Protein AF-A0AA88YJK2-F1 (afdb_monomer)

Foldseek 3Di:
DDDDDDPPPPPDPPPPPPQDAQAADQLPDQVVVSVVSRVVSCVVNVHDQQRSLVRVLVRYDHPRVVVVVVDDPVQSRGNVSVSVVCCCVNQNLVCLVVLVVCLQPDAQDQPHQLVNSLVSNLVSLCSNCVPDPSQVSQVSSLVSSLVRYPDPVLSVQLVVVPDSGSVSSSVSSVVVCVVPPDPNDPDDPDPDDDDDDDDDDDPDDDDDDPQDPVNVVVVVVVVVVVVVVVDPPVDDDDPPDPDPPDDPPDDPDDFDAEPPPRDTDDYVVPDPVNVVVVVVVVVVVVPPD

Structure (mmCIF, N/CA/C/O backbone):
data_AF-A0AA88YJK2-F1
#
_entry.id   AF-A0AA88YJK2-F1
#
loop_
_atom_site.group_PDB
_atom_site.id
_atom_site.type_symbol
_atom_site.label_atom_id
_atom_site.label_alt_id
_atom_site.label_comp_id
_atom_site.label_asym_id
_atom_site.label_entity_id
_atom_site.label_seq_id
_atom_site.pdbx_PDB_ins_code
_atom_site.Cartn_x
_atom_site.Cartn_y
_atom_site.Cartn_z
_atom_site.occupancy
_atom_site.B_iso_or_equiv
_atom_site.auth_seq_id
_atom_site.auth_comp_id
_atom_site.auth_asym_id
_atom_site.auth_atom_id
_atom_site.pdbx_PDB_model_num
ATOM 1 N N . MET A 1 1 ? -61.057 39.910 7.345 1.00 38.72 1 MET A N 1
ATOM 2 C CA . MET A 1 1 ? -60.641 39.421 6.015 1.00 38.72 1 MET A CA 1
ATOM 3 C C . MET A 1 1 ? -59.469 38.471 6.212 1.00 38.72 1 MET A C 1
ATOM 5 O O . MET A 1 1 ? -58.498 38.894 6.816 1.00 38.72 1 MET A O 1
ATOM 9 N N . TYR A 1 2 ? -59.670 37.215 5.796 1.00 29.25 2 TYR A N 1
ATOM 10 C CA . TYR A 1 2 ? -58.740 36.172 5.310 1.00 29.25 2 TYR A CA 1
ATOM 11 C C . TYR A 1 2 ? -57.287 36.123 5.850 1.00 29.25 2 TYR A C 1
ATOM 13 O O . TYR A 1 2 ? -56.556 37.087 5.685 1.00 29.25 2 TYR A O 1
ATOM 21 N N . PHE A 1 3 ? -56.842 35.101 6.602 1.00 37.81 3 PHE A N 1
ATOM 22 C CA . PHE A 1 3 ? -56.629 33.655 6.316 1.00 37.81 3 PHE A CA 1
ATOM 23 C C . PHE A 1 3 ? -55.243 33.304 5.703 1.00 37.81 3 PHE A C 1
ATOM 25 O O . PHE A 1 3 ? -54.886 33.830 4.657 1.00 37.81 3 PHE A O 1
ATOM 32 N N . TYR A 1 4 ? -54.581 32.309 6.330 1.00 32.72 4 TYR A N 1
ATOM 33 C CA . TYR A 1 4 ? -53.433 31.467 5.908 1.00 32.72 4 TYR A CA 1
ATOM 34 C C . TYR A 1 4 ? -52.030 32.115 5.845 1.00 32.72 4 TYR A C 1
ATOM 36 O O . TYR A 1 4 ? -51.841 33.176 5.276 1.00 32.72 4 TYR A O 1
ATOM 44 N N . GLY A 1 5 ? -50.962 31.508 6.365 1.00 36.50 5 GLY A N 1
ATOM 45 C CA . GLY A 1 5 ? -50.823 30.172 6.927 1.00 36.50 5 GLY A CA 1
ATOM 46 C C . GLY A 1 5 ? -49.396 29.925 7.417 1.00 36.50 5 GLY A C 1
ATOM 47 O O . GLY A 1 5 ? -48.440 30.571 6.975 1.00 36.50 5 GLY A O 1
ATOM 48 N N . ASP A 1 6 ? -49.304 28.980 8.348 1.00 41.94 6 ASP A N 1
ATOM 49 C CA . ASP A 1 6 ? -48.088 28.328 8.809 1.00 41.94 6 ASP A CA 1
ATOM 50 C C . ASP A 1 6 ? -47.157 27.992 7.644 1.00 41.94 6 ASP A C 1
ATOM 52 O O . ASP A 1 6 ? -47.451 27.141 6.801 1.00 41.94 6 ASP A O 1
ATOM 56 N N . ARG A 1 7 ? -45.978 28.616 7.629 1.00 43.53 7 ARG A N 1
ATOM 57 C CA . ARG A 1 7 ? -44.836 28.067 6.900 1.00 43.53 7 ARG A CA 1
ATOM 58 C C . ARG A 1 7 ? -44.226 26.968 7.758 1.00 43.53 7 ARG A C 1
ATOM 60 O O . ARG A 1 7 ? -43.186 27.150 8.382 1.00 43.53 7 ARG A O 1
ATOM 67 N N . TYR A 1 8 ? -44.896 25.818 7.747 1.00 38.88 8 TYR A N 1
ATOM 68 C CA . TYR A 1 8 ? -44.231 24.536 7.906 1.00 38.88 8 TYR A CA 1
ATOM 69 C C . TYR A 1 8 ? -43.085 24.504 6.892 1.00 38.88 8 TYR A C 1
ATOM 71 O O . TYR A 1 8 ? -43.304 24.406 5.682 1.00 38.88 8 TYR A O 1
ATOM 79 N N . LEU A 1 9 ? -41.851 24.648 7.377 1.00 46.97 9 LEU A N 1
ATOM 80 C CA . LEU A 1 9 ? -40.694 24.173 6.639 1.00 46.97 9 LEU A CA 1
ATOM 81 C C . LEU A 1 9 ? -40.905 22.670 6.498 1.00 46.97 9 LEU A C 1
ATOM 83 O O . LEU A 1 9 ? -40.761 21.919 7.457 1.00 46.97 9 LEU A O 1
ATOM 87 N N . ASN A 1 10 ? -41.353 22.271 5.310 1.00 42.59 10 ASN A N 1
ATOM 88 C CA . ASN A 1 10 ? -41.404 20.888 4.882 1.00 42.59 10 ASN A CA 1
ATOM 89 C C . ASN A 1 10 ? -39.989 20.312 5.005 1.00 42.59 10 ASN A C 1
ATOM 91 O O . ASN A 1 10 ? -39.180 20.434 4.084 1.00 42.59 10 ASN A O 1
ATOM 95 N N . GLU A 1 11 ? -39.690 19.676 6.136 1.00 45.66 11 GLU A N 1
ATOM 96 C CA . GLU A 1 11 ? -38.715 18.600 6.170 1.00 45.66 11 GLU A CA 1
ATOM 97 C C . GLU A 1 11 ? -39.255 17.531 5.225 1.00 45.66 11 GLU A C 1
ATOM 99 O O . GLU A 1 11 ? -40.170 16.772 5.548 1.00 45.66 11 GLU A O 1
ATOM 104 N N . ALA A 1 12 ? -38.749 17.555 3.991 1.00 48.75 12 ALA A N 1
ATOM 105 C CA . ALA A 1 12 ? -39.024 16.523 3.014 1.00 48.75 12 ALA A CA 1
ATOM 106 C C . ALA A 1 12 ? -38.788 15.164 3.691 1.00 48.75 12 ALA A C 1
ATOM 108 O O . ALA A 1 12 ? -37.750 14.996 4.342 1.00 48.75 12 ALA A O 1
ATOM 109 N N . PRO A 1 13 ? -39.715 14.197 3.568 1.00 47.53 13 PRO A N 1
ATOM 110 C CA . PRO A 1 13 ? -39.536 12.897 4.185 1.00 47.53 13 PRO A CA 1
ATOM 111 C C . PRO A 1 13 ? -38.241 12.314 3.632 1.00 47.53 13 PRO A C 1
ATOM 113 O O . PRO A 1 13 ? -38.133 12.049 2.432 1.00 47.53 13 PRO A O 1
ATOM 116 N N . GLN A 1 14 ? -37.235 12.166 4.498 1.00 54.97 14 GLN A N 1
ATOM 117 C CA . GLN A 1 14 ? -36.014 11.459 4.156 1.00 54.97 14 GLN A CA 1
ATOM 118 C C . GLN A 1 14 ? -36.444 10.057 3.727 1.00 54.97 14 GLN A C 1
ATOM 120 O O . GLN A 1 14 ? -36.795 9.218 4.558 1.00 54.97 14 GLN A O 1
ATOM 125 N N . SER A 1 15 ? -36.472 9.818 2.412 1.00 56.44 15 SER A N 1
ATOM 126 C CA . SER A 1 15 ? -36.503 8.473 1.850 1.00 56.44 15 SER A CA 1
ATOM 127 C C . SER A 1 15 ? -35.471 7.677 2.634 1.00 56.44 15 SER A C 1
ATOM 129 O O . SER A 1 15 ? -34.305 8.078 2.647 1.00 56.44 15 SER A O 1
ATOM 131 N N . LYS A 1 16 ? -35.912 6.650 3.378 1.00 63.22 16 LYS A N 1
ATOM 132 C CA . LYS A 1 16 ? -35.045 5.833 4.236 1.00 63.22 16 LYS A CA 1
ATOM 133 C C . LYS A 1 16 ? -33.947 5.255 3.350 1.00 63.22 16 LYS A C 1
ATOM 135 O O . LYS A 1 16 ? -34.149 4.223 2.709 1.00 63.22 16 LYS A O 1
ATOM 140 N N . ARG A 1 17 ? -32.811 5.953 3.261 1.00 69.31 17 ARG A N 1
ATOM 141 C CA . ARG A 1 17 ? -31.665 5.518 2.468 1.00 69.31 17 ARG A CA 1
ATOM 142 C C . ARG A 1 17 ? -31.278 4.151 3.005 1.00 69.31 17 ARG A C 1
ATOM 144 O O . ARG A 1 17 ? -31.137 3.968 4.214 1.00 69.31 17 ARG A O 1
ATOM 151 N N . ARG A 1 18 ? -31.193 3.167 2.112 1.00 82.19 18 ARG A N 1
ATOM 152 C CA . ARG A 1 18 ? -30.784 1.816 2.483 1.00 82.19 18 ARG A CA 1
ATOM 153 C C . ARG A 1 18 ? -29.361 1.909 3.028 1.00 82.19 18 ARG A C 1
ATOM 155 O O . ARG A 1 18 ? -28.468 2.322 2.295 1.00 82.19 18 ARG A O 1
ATOM 162 N N . MET A 1 19 ? -29.183 1.562 4.300 1.00 87.00 19 MET A N 1
ATOM 163 C CA . MET A 1 19 ? -27.859 1.544 4.913 1.00 87.00 19 MET A CA 1
ATOM 164 C C . MET A 1 19 ? -27.013 0.457 4.257 1.00 87.00 19 MET A C 1
ATOM 166 O O . MET A 1 19 ? -27.473 -0.678 4.089 1.00 87.00 19 MET A O 1
ATOM 170 N N . GLU A 1 20 ? -25.785 0.812 3.906 1.00 92.31 20 GLU A N 1
ATOM 171 C CA . GLU A 1 20 ? -24.797 -0.124 3.393 1.00 92.31 20 GLU A CA 1
ATOM 172 C C . GLU A 1 20 ? -24.129 -0.871 4.552 1.00 92.31 20 GLU A C 1
ATOM 174 O O . GLU A 1 20 ? -24.004 -0.345 5.662 1.00 92.31 20 GLU A O 1
ATOM 179 N N . LYS A 1 21 ? -23.724 -2.122 4.336 1.00 92.38 21 LYS A N 1
ATOM 180 C CA . LYS A 1 21 ? -23.086 -2.901 5.403 1.00 92.38 21 LYS A CA 1
ATOM 181 C C . LYS A 1 21 ? -21.612 -2.533 5.513 1.00 92.38 21 LYS A C 1
ATOM 183 O O . LYS A 1 21 ? -20.937 -2.347 4.506 1.00 92.38 21 LYS A O 1
ATOM 188 N N . ALA A 1 22 ? -21.096 -2.501 6.742 1.00 92.50 22 ALA A N 1
ATOM 189 C CA . ALA A 1 22 ? -19.662 -2.360 6.950 1.00 92.50 22 ALA A CA 1
ATOM 190 C C . ALA A 1 22 ? -18.896 -3.528 6.291 1.00 92.50 22 ALA A C 1
ATOM 192 O O . ALA A 1 22 ? -19.353 -4.679 6.382 1.00 92.50 22 ALA A O 1
ATOM 193 N N . PRO A 1 23 ? -17.732 -3.265 5.665 1.00 93.94 23 PRO A N 1
ATOM 194 C CA . PRO A 1 23 ? -16.859 -4.322 5.167 1.00 93.94 23 PRO A CA 1
ATOM 195 C C . PRO A 1 23 ? -16.373 -5.212 6.319 1.00 93.94 23 PRO A C 1
ATOM 197 O O . PRO A 1 23 ? -16.330 -4.786 7.469 1.00 93.94 23 PRO A O 1
ATOM 200 N N . LYS A 1 24 ? -15.994 -6.459 6.026 1.00 95.38 24 LYS A N 1
ATOM 201 C CA . LYS A 1 24 ? -15.382 -7.356 7.018 1.00 95.38 24 LYS A CA 1
ATOM 202 C C . LYS A 1 24 ? -13.862 -7.265 6.966 1.00 95.38 24 LYS A C 1
ATOM 204 O O . LYS A 1 24 ? -13.293 -7.141 5.885 1.00 95.38 24 LYS A O 1
ATOM 209 N N . PHE A 1 25 ? -13.220 -7.374 8.125 1.00 95.00 25 PHE A N 1
ATOM 210 C CA . PHE A 1 25 ? -11.766 -7.360 8.247 1.00 95.00 25 PHE A CA 1
ATOM 211 C C . PHE A 1 25 ? -11.271 -8.586 9.000 1.00 95.00 25 PHE A C 1
ATOM 213 O O . PHE A 1 25 ? -11.490 -8.700 10.202 1.00 95.00 25 PHE A O 1
ATOM 220 N N . ASP A 1 26 ? -10.583 -9.490 8.302 1.00 91.88 26 ASP A N 1
ATOM 221 C CA . ASP A 1 26 ? -10.016 -10.709 8.891 1.00 91.88 26 ASP A CA 1
ATOM 222 C C . ASP A 1 26 ? -8.527 -10.582 9.264 1.00 91.88 26 ASP A C 1
ATOM 224 O O . ASP A 1 26 ? -7.943 -11.516 9.815 1.00 91.88 26 ASP A O 1
ATOM 228 N N . GLY A 1 27 ? -7.906 -9.431 8.984 1.00 86.94 27 GLY A N 1
ATOM 229 C CA . GLY A 1 27 ? -6.484 -9.188 9.224 1.00 86.94 27 GLY A CA 1
ATOM 230 C C . GLY A 1 27 ? -5.546 -9.616 8.091 1.00 86.94 27 GLY A C 1
ATOM 231 O O . GLY A 1 27 ? -4.335 -9.471 8.250 1.00 86.94 27 GLY A O 1
ATOM 232 N N . LYS A 1 28 ? -6.056 -10.149 6.970 1.00 86.06 28 LYS A N 1
ATOM 233 C CA . LYS A 1 28 ? -5.222 -10.541 5.816 1.00 86.06 28 LYS A CA 1
ATOM 234 C C . LYS A 1 28 ? -5.084 -9.440 4.773 1.00 86.06 28 LYS A C 1
ATOM 236 O O . LYS A 1 28 ? -4.043 -9.334 4.129 1.00 86.06 28 LYS A O 1
ATOM 241 N N . CYS A 1 29 ? -6.142 -8.661 4.569 1.00 84.56 29 CYS A N 1
ATOM 242 C CA . CYS A 1 29 ? -6.101 -7.467 3.734 1.00 84.56 29 CYS A CA 1
ATOM 243 C C . CYS A 1 29 ? -5.360 -6.328 4.445 1.00 84.56 29 CYS A C 1
ATOM 245 O O . CYS A 1 29 ? -5.173 -6.346 5.663 1.00 84.56 29 CYS A O 1
ATOM 247 N N . ASP A 1 30 ? -4.911 -5.338 3.673 1.00 86.38 30 ASP A N 1
ATOM 248 C CA . ASP A 1 30 ? -4.259 -4.169 4.251 1.00 86.38 30 ASP A CA 1
ATOM 249 C C . ASP A 1 30 ? -5.240 -3.397 5.140 1.00 86.38 30 ASP A C 1
ATOM 251 O O . ASP A 1 30 ? -6.359 -3.090 4.723 1.00 86.38 30 ASP A O 1
ATOM 255 N N . LEU A 1 31 ? -4.822 -3.076 6.366 1.00 90.19 31 LEU A N 1
ATOM 256 C CA . LEU A 1 31 ? -5.671 -2.337 7.297 1.00 90.19 31 LEU A CA 1
ATOM 257 C C . LEU A 1 31 ? -6.039 -0.949 6.748 1.00 90.19 31 LEU A C 1
ATOM 259 O O . LEU A 1 31 ? -7.158 -0.494 6.965 1.00 90.19 31 LEU A O 1
ATOM 263 N N . SER A 1 32 ? -5.124 -0.281 6.042 1.00 88.69 32 SER A N 1
ATOM 264 C CA . SER A 1 32 ? -5.362 1.060 5.496 1.00 88.69 32 SER A CA 1
ATOM 265 C C . SER A 1 32 ? -6.463 1.016 4.438 1.00 88.69 32 SER A C 1
ATOM 267 O O . SER A 1 32 ? -7.386 1.826 4.487 1.00 88.69 32 SER A O 1
ATOM 269 N N . ASP A 1 33 ? -6.414 0.015 3.550 1.00 89.38 33 ASP A N 1
ATOM 270 C CA . ASP A 1 33 ? -7.446 -0.224 2.532 1.00 89.38 33 ASP A CA 1
ATOM 271 C C . ASP A 1 33 ? -8.818 -0.476 3.197 1.00 89.38 33 ASP A C 1
ATOM 273 O O . ASP A 1 33 ? -9.830 0.092 2.782 1.00 89.38 33 ASP A O 1
ATOM 277 N N . PHE A 1 34 ? -8.857 -1.275 4.272 1.00 94.50 34 PHE A N 1
ATOM 278 C CA . PHE A 1 34 ? -10.081 -1.519 5.044 1.00 94.50 34 PHE A CA 1
ATOM 279 C C . PHE A 1 34 ? -10.629 -0.250 5.714 1.00 94.50 34 PHE A C 1
ATOM 281 O O . PHE A 1 34 ? -11.827 0.010 5.621 1.00 94.50 34 PHE A O 1
ATOM 288 N N . ILE A 1 35 ? -9.777 0.541 6.376 1.00 94.19 35 ILE A N 1
ATOM 289 C CA . ILE A 1 35 ? -10.190 1.771 7.068 1.00 94.19 35 ILE A CA 1
ATOM 290 C C . ILE A 1 35 ? -10.813 2.757 6.081 1.00 94.19 35 ILE A C 1
ATOM 292 O O . ILE A 1 35 ? -11.875 3.295 6.375 1.00 94.19 35 ILE A O 1
ATOM 296 N N . VAL A 1 36 ? -10.201 2.953 4.909 1.00 93.25 36 VAL A N 1
ATOM 297 C CA . VAL A 1 36 ? -10.735 3.853 3.874 1.00 93.25 36 VAL A CA 1
ATOM 298 C C . VAL A 1 36 ? -12.130 3.406 3.431 1.00 93.25 36 VAL A C 1
ATOM 300 O O . VAL A 1 36 ? -13.058 4.211 3.394 1.00 93.25 36 VAL A O 1
ATOM 303 N N . GLN A 1 37 ? -12.316 2.113 3.151 1.00 94.19 37 GLN A N 1
ATOM 304 C CA . GLN A 1 37 ? -13.630 1.583 2.768 1.00 94.19 37 GLN A CA 1
ATOM 305 C C . GLN A 1 37 ? -14.658 1.710 3.897 1.00 94.19 37 GLN A C 1
ATOM 307 O O . GLN A 1 37 ? -15.809 2.073 3.657 1.00 94.19 37 GLN A O 1
ATOM 312 N N . PHE A 1 38 ? -14.249 1.424 5.133 1.00 96.31 38 PHE A N 1
ATOM 313 C CA . PHE A 1 38 ? -15.103 1.545 6.306 1.00 96.31 38 PHE A CA 1
ATOM 314 C C . PHE A 1 38 ? -15.558 2.992 6.528 1.00 96.31 38 PHE A C 1
ATOM 316 O O . PHE A 1 38 ? -16.743 3.229 6.755 1.00 96.31 38 PHE A O 1
ATOM 323 N N . GLU A 1 39 ? -14.643 3.960 6.434 1.00 96.00 39 GLU A N 1
ATOM 324 C CA . GLU A 1 39 ? -14.948 5.386 6.583 1.00 96.00 39 GLU A CA 1
ATOM 325 C C . GLU A 1 39 ? -15.877 5.879 5.469 1.00 96.00 39 GLU A C 1
ATOM 327 O O . GLU A 1 39 ? -16.815 6.620 5.757 1.00 96.00 39 GLU A O 1
ATOM 332 N N . GLN A 1 40 ? -15.710 5.391 4.236 1.00 95.62 40 GLN A N 1
ATOM 333 C CA . GLN A 1 40 ? -16.612 5.723 3.132 1.00 95.62 40 GLN A CA 1
ATOM 334 C C . GLN A 1 40 ? -18.042 5.210 3.366 1.00 95.62 40 GLN A C 1
ATOM 336 O O . GLN A 1 40 ? -19.012 5.922 3.094 1.00 95.62 40 GLN A O 1
ATOM 341 N N . VAL A 1 41 ? -18.189 3.986 3.886 1.00 96.19 41 VAL A N 1
ATOM 342 C CA . VAL A 1 41 ? -19.497 3.419 4.260 1.00 96.19 41 VAL A CA 1
ATOM 343 C C . VAL A 1 41 ? -20.096 4.169 5.449 1.00 96.19 41 VAL A C 1
ATOM 345 O O . VAL A 1 41 ? -21.296 4.442 5.463 1.00 96.19 41 VAL A O 1
ATOM 348 N N . ALA A 1 42 ? -19.273 4.534 6.433 1.00 95.75 42 ALA A N 1
ATOM 349 C CA . ALA A 1 42 ? -19.702 5.316 7.585 1.00 95.75 42 ALA A CA 1
ATOM 350 C C . ALA A 1 42 ? -20.230 6.694 7.170 1.00 95.75 42 ALA A C 1
ATOM 352 O O . ALA A 1 42 ? -21.274 7.117 7.660 1.00 95.75 42 ALA A O 1
ATOM 353 N N . GLU A 1 43 ? -19.543 7.365 6.245 1.00 95.62 43 GLU A N 1
ATOM 354 C CA . GLU A 1 43 ? -19.980 8.633 5.662 1.00 95.62 43 GLU A CA 1
ATOM 355 C C . GLU A 1 43 ? -21.299 8.468 4.901 1.00 95.62 43 GLU A C 1
ATOM 357 O O . GLU A 1 43 ? -22.250 9.210 5.147 1.00 95.62 43 GLU A O 1
ATOM 362 N N . TRP A 1 44 ? -21.398 7.451 4.038 1.00 93.69 44 TRP A N 1
ATOM 363 C CA . TRP A 1 44 ? -22.617 7.163 3.278 1.00 93.69 44 TRP A CA 1
ATOM 364 C C . TRP A 1 44 ? -23.833 6.915 4.182 1.00 93.69 44 TRP A C 1
ATOM 366 O O . TRP A 1 44 ? -24.937 7.389 3.902 1.00 93.69 44 TRP A O 1
ATOM 376 N N . ASN A 1 45 ? -23.624 6.189 5.280 1.00 94.94 45 ASN A N 1
ATOM 377 C CA . ASN A 1 45 ? -24.660 5.870 6.256 1.00 94.94 45 ASN A CA 1
ATOM 378 C C . ASN A 1 45 ? -24.909 6.983 7.283 1.00 94.94 45 ASN A C 1
ATOM 380 O O . ASN A 1 45 ? -25.862 6.876 8.053 1.00 94.94 45 ASN A O 1
ATOM 384 N N . GLY A 1 46 ? -24.072 8.023 7.317 1.00 94.00 46 GLY A N 1
ATOM 385 C CA . GLY A 1 46 ? -24.160 9.100 8.300 1.00 94.00 46 GLY A CA 1
ATOM 386 C C . GLY A 1 46 ? -23.865 8.656 9.736 1.00 94.00 46 GLY A C 1
ATOM 387 O O . GLY A 1 46 ? -24.483 9.172 10.663 1.00 94.00 46 GLY A O 1
ATOM 388 N N . TRP A 1 47 ? -22.960 7.692 9.935 1.00 95.31 47 TRP A N 1
ATOM 389 C CA . TRP A 1 47 ? -22.638 7.179 11.269 1.00 95.31 47 TRP A CA 1
ATOM 390 C C . TRP A 1 47 ? -21.934 8.215 12.143 1.00 95.31 47 TRP A C 1
ATOM 392 O O . TRP A 1 47 ? -20.919 8.808 11.765 1.00 95.31 47 TRP A O 1
ATOM 402 N N . THR A 1 48 ? -22.425 8.338 13.371 1.00 94.19 48 THR A N 1
ATOM 403 C CA . THR A 1 48 ? -21.739 9.010 14.476 1.00 94.19 48 THR A CA 1
ATOM 404 C C . THR A 1 48 ? -20.479 8.245 14.885 1.00 94.19 48 THR A C 1
ATOM 406 O O . THR A 1 48 ? -20.328 7.059 14.597 1.00 94.19 48 THR A O 1
ATOM 409 N N . ASP A 1 49 ? -19.563 8.883 15.614 1.00 92.06 49 ASP A N 1
ATOM 410 C CA . ASP A 1 49 ? -18.333 8.212 16.062 1.00 92.06 49 ASP A CA 1
ATOM 411 C C . ASP A 1 49 ? -18.594 7.027 17.010 1.00 92.06 49 ASP A C 1
ATOM 413 O O . ASP A 1 49 ? -17.845 6.049 16.990 1.00 92.06 49 ASP A O 1
ATOM 417 N N . SER A 1 50 ? -19.685 7.059 17.782 1.00 91.75 50 SER A N 1
ATOM 418 C CA . SER A 1 50 ? -20.116 5.923 18.612 1.00 91.75 50 SER A CA 1
ATOM 419 C C . SER A 1 50 ? -20.627 4.754 17.760 1.00 91.75 50 SER A C 1
ATOM 421 O O . SER A 1 50 ? -20.290 3.590 18.011 1.00 91.75 50 SER A O 1
ATOM 423 N N . GLU A 1 51 ? -21.382 5.050 16.700 1.00 93.81 51 GLU A N 1
ATOM 424 C CA . GLU A 1 51 ? -21.812 4.037 15.737 1.00 93.81 51 GLU A CA 1
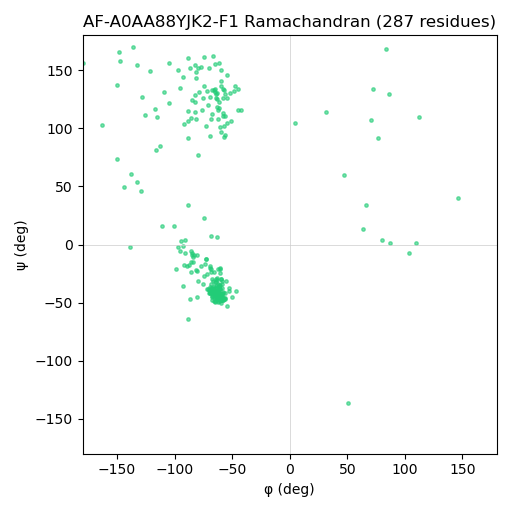ATOM 425 C C . GLU A 1 51 ? -20.619 3.478 14.969 1.00 93.81 51 GLU A C 1
ATOM 427 O O . G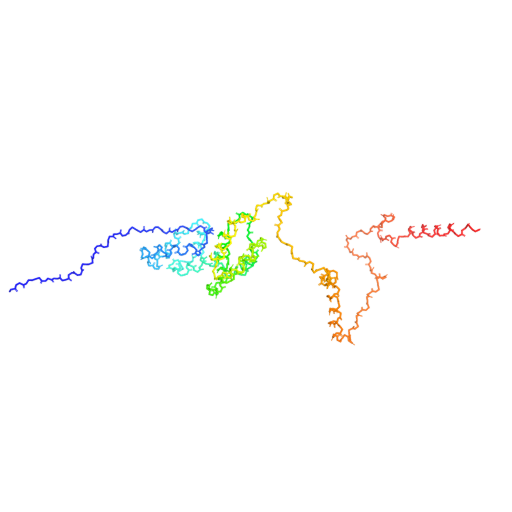LU A 1 51 ? -20.505 2.262 14.861 1.00 93.81 51 GLU A O 1
ATOM 432 N N . LYS A 1 52 ? -19.671 4.314 14.524 1.00 95.38 52 LYS A N 1
ATOM 433 C CA . LYS A 1 52 ? -18.417 3.850 13.912 1.00 95.38 52 LYS A CA 1
ATOM 434 C C . LYS A 1 52 ? -17.656 2.913 14.843 1.00 95.38 52 LYS A C 1
ATOM 436 O O . LYS A 1 52 ? -17.217 1.862 14.389 1.00 95.38 52 LYS A O 1
ATOM 441 N N . ALA A 1 53 ? -17.523 3.258 16.126 1.00 93.88 53 ALA A N 1
ATOM 442 C CA . ALA A 1 53 ? -16.864 2.414 17.123 1.00 93.88 53 ALA A CA 1
ATOM 443 C C . ALA A 1 53 ? -17.550 1.042 17.248 1.00 93.88 53 ALA A C 1
ATOM 445 O O . ALA A 1 53 ? -16.898 0.003 17.196 1.00 93.88 53 ALA A O 1
ATOM 446 N N . THR A 1 54 ? -18.879 1.020 17.309 1.00 93.19 54 THR A N 1
ATOM 447 C CA . THR A 1 54 ? -19.640 -0.235 17.363 1.00 93.19 54 THR A CA 1
ATOM 448 C C . THR A 1 54 ? -19.489 -1.036 16.067 1.00 93.19 54 THR A C 1
ATOM 450 O O . THR A 1 54 ? -19.180 -2.228 16.086 1.00 93.19 54 THR A O 1
ATOM 453 N N . GLN A 1 55 ? -19.667 -0.382 14.920 1.00 95.25 55 GLN A N 1
ATOM 454 C CA . GLN A 1 55 ? -19.647 -1.023 13.610 1.00 95.25 55 GLN A CA 1
ATOM 455 C C . GLN A 1 55 ? -18.261 -1.562 13.259 1.00 95.25 55 GLN A C 1
ATOM 457 O O . GLN A 1 55 ? -18.176 -2.661 12.712 1.00 95.25 55 GLN A O 1
ATOM 462 N N . ILE A 1 56 ? -17.170 -0.867 13.603 1.00 94.25 56 ILE A N 1
ATOM 463 C CA . ILE A 1 56 ? -15.817 -1.367 13.321 1.00 94.25 56 ILE A CA 1
ATOM 464 C C . ILE A 1 56 ? -15.516 -2.628 14.136 1.00 94.25 56 ILE A C 1
ATOM 466 O O . ILE A 1 56 ? -14.956 -3.573 13.589 1.00 94.25 56 ILE A O 1
ATOM 470 N N . LEU A 1 57 ? -15.965 -2.708 15.394 1.00 92.75 57 LEU A N 1
ATOM 471 C CA . LEU A 1 57 ? -15.806 -3.909 16.222 1.00 92.75 57 LEU A CA 1
ATOM 472 C C . LEU A 1 57 ? -16.612 -5.090 15.663 1.00 92.75 57 LEU A C 1
ATOM 474 O O . LEU A 1 57 ? -16.102 -6.206 15.591 1.00 92.75 57 LEU A O 1
ATOM 478 N N . LEU A 1 58 ? -17.839 -4.840 15.189 1.00 93.44 58 LEU A N 1
ATOM 479 C CA . LEU A 1 58 ? -18.674 -5.843 14.511 1.00 93.44 58 LEU A CA 1
ATOM 480 C C . LEU A 1 58 ? -18.124 -6.262 13.137 1.00 93.44 58 LEU A C 1
ATOM 482 O O . LEU A 1 58 ? -18.493 -7.314 12.602 1.00 93.44 58 LEU A O 1
ATOM 486 N N . SER A 1 59 ? -17.274 -5.427 12.545 1.00 94.62 59 SER A N 1
ATOM 487 C CA . SER A 1 59 ? -16.628 -5.665 11.254 1.00 94.62 59 SER A CA 1
ATOM 488 C C . SER A 1 59 ? -15.410 -6.574 11.362 1.00 94.62 59 SER A C 1
ATOM 490 O O . SER A 1 59 ? -15.048 -7.209 10.371 1.00 94.62 59 SER A O 1
ATOM 492 N N . LEU A 1 60 ? -14.808 -6.687 12.550 1.00 92.81 60 LEU A N 1
ATOM 493 C CA . LEU A 1 60 ? -13.696 -7.601 12.784 1.00 92.81 60 LEU A CA 1
ATOM 494 C C . LEU A 1 60 ? -14.159 -9.051 12.620 1.00 92.81 60 LEU A C 1
ATOM 496 O O . LEU A 1 60 ? -15.195 -9.464 13.145 1.00 92.81 60 LEU A O 1
ATOM 500 N N . ASP A 1 61 ? -13.367 -9.835 11.899 1.00 92.50 61 ASP A N 1
ATOM 501 C CA . ASP A 1 61 ? -13.579 -11.255 11.664 1.00 92.50 61 ASP A CA 1
ATOM 502 C C . ASP A 1 61 ? -12.280 -12.057 11.818 1.00 92.50 61 ASP A C 1
ATOM 504 O O . ASP A 1 61 ? -11.196 -11.494 11.974 1.00 92.50 61 ASP A O 1
ATOM 508 N N . GLY A 1 62 ? -12.383 -13.386 11.828 1.00 89.19 62 GLY A N 1
ATOM 509 C CA . GLY A 1 62 ? -11.228 -14.283 11.854 1.00 89.19 62 GLY A CA 1
ATOM 510 C C . GLY A 1 62 ? -10.206 -13.943 12.958 1.00 89.19 62 GLY A C 1
ATOM 511 O O . GLY A 1 62 ? -10.602 -13.662 14.092 1.00 89.19 62 GLY A O 1
ATOM 512 N N . PRO A 1 63 ? -8.894 -13.954 12.651 1.00 86.25 63 PRO A N 1
ATOM 513 C CA . PRO A 1 63 ? -7.838 -13.563 13.589 1.00 86.25 63 PRO A CA 1
ATOM 514 C C . PRO A 1 63 ? -7.997 -12.155 14.177 1.00 86.25 63 PRO A C 1
ATOM 516 O O . PRO A 1 63 ? -7.621 -11.932 15.327 1.00 86.25 63 PRO A O 1
ATOM 519 N N . ALA A 1 64 ? -8.584 -11.210 13.434 1.00 88.31 64 ALA A N 1
ATOM 520 C CA . ALA A 1 64 ? -8.762 -9.842 13.910 1.00 88.31 64 ALA A CA 1
ATOM 521 C C . ALA A 1 64 ? -9.766 -9.730 15.067 1.00 88.31 64 ALA A C 1
ATOM 523 O O . ALA A 1 64 ? -9.629 -8.830 15.892 1.00 88.31 64 ALA A O 1
ATOM 524 N N . LYS A 1 65 ? -10.707 -10.675 15.215 1.00 88.69 65 LYS A N 1
ATOM 525 C CA . LYS A 1 65 ? -11.622 -10.726 16.374 1.00 88.69 65 LYS A CA 1
ATOM 526 C C . LYS A 1 65 ? -10.909 -10.891 17.713 1.00 88.69 65 LYS A C 1
ATOM 528 O O . LYS A 1 65 ? -11.458 -10.472 18.726 1.00 88.69 65 LYS A O 1
ATOM 533 N N . GLN A 1 66 ? -9.699 -11.456 17.740 1.00 85.44 66 GLN A N 1
ATOM 534 C CA . GLN A 1 66 ? -8.919 -11.587 18.979 1.00 85.44 66 GLN A CA 1
ATOM 535 C C . GLN A 1 66 ? -8.608 -10.223 19.616 1.00 85.44 66 GLN A C 1
ATOM 537 O O . GLN A 1 66 ? -8.410 -10.136 20.823 1.00 85.44 66 GLN A O 1
ATOM 542 N N . MET A 1 67 ? -8.655 -9.137 18.837 1.00 83.50 67 MET A N 1
ATOM 543 C CA . MET A 1 67 ? -8.550 -7.781 19.374 1.00 83.50 67 MET A CA 1
ATOM 544 C C . MET A 1 67 ? -9.651 -7.435 20.376 1.00 83.50 67 MET A C 1
ATOM 546 O O . MET A 1 67 ? -9.426 -6.633 21.279 1.00 83.50 67 MET A O 1
ATOM 550 N N . LEU A 1 68 ? -10.843 -8.020 20.234 1.00 84.19 68 LEU A N 1
ATOM 551 C CA . LEU A 1 68 ? -11.981 -7.691 21.088 1.00 84.19 68 LEU A CA 1
ATOM 552 C C . LEU A 1 68 ? -11.721 -8.055 22.554 1.00 84.19 68 LEU A C 1
ATOM 554 O O . LEU A 1 68 ? -12.211 -7.358 23.433 1.00 84.19 68 LEU A O 1
ATOM 558 N N . SER A 1 69 ? -10.922 -9.094 22.828 1.00 82.75 69 SER A N 1
ATOM 559 C CA . SER A 1 69 ? -10.535 -9.460 24.199 1.00 82.75 69 SER A CA 1
ATOM 560 C C . SER A 1 69 ? -9.447 -8.568 24.802 1.00 82.75 69 SER A C 1
ATOM 562 O O . SER A 1 69 ? -9.276 -8.560 26.016 1.00 82.75 69 SER A O 1
ATOM 564 N N . GLU A 1 70 ? -8.697 -7.837 23.977 1.00 74.88 70 GLU A N 1
ATOM 565 C CA . GLU A 1 70 ? -7.593 -6.972 24.420 1.00 74.88 70 GLU A CA 1
ATOM 566 C C . GLU A 1 70 ? -8.048 -5.529 24.681 1.00 74.88 70 GLU A C 1
ATOM 568 O O . GLU A 1 70 ? -7.353 -4.755 25.343 1.00 74.88 70 GLU A O 1
ATOM 573 N N . LEU A 1 71 ? -9.216 -5.152 24.158 1.00 81.38 71 LEU A N 1
ATOM 574 C CA . LEU A 1 71 ? -9.806 -3.839 24.371 1.00 81.38 71 LEU A CA 1
ATOM 575 C C . LEU A 1 71 ? -10.549 -3.809 25.708 1.00 81.38 71 LEU A C 1
ATOM 577 O O . LEU A 1 71 ? -11.405 -4.639 25.997 1.00 81.38 71 LEU A O 1
ATOM 581 N N . THR A 1 72 ? -10.240 -2.813 26.526 1.00 79.50 72 THR A N 1
ATOM 582 C CA . THR A 1 72 ? -10.991 -2.501 27.740 1.00 79.50 72 THR A CA 1
ATOM 583 C C . THR A 1 72 ? -12.301 -1.778 27.377 1.00 79.50 72 THR A C 1
ATOM 585 O O . THR A 1 72 ? -12.399 -1.139 26.325 1.00 79.50 72 THR A O 1
ATOM 588 N N . ALA A 1 73 ? -13.338 -1.901 28.216 1.00 74.19 73 ALA A N 1
ATOM 589 C CA . ALA A 1 73 ? -14.686 -1.393 27.913 1.00 74.19 73 ALA A CA 1
ATOM 590 C C . ALA A 1 73 ? -14.734 0.132 27.667 1.00 74.19 73 ALA A C 1
ATOM 592 O O . ALA A 1 73 ? -15.537 0.611 26.872 1.00 74.19 73 ALA A O 1
ATOM 593 N N . ASP A 1 74 ? -13.829 0.881 28.295 1.00 74.38 74 ASP A N 1
ATOM 594 C CA . ASP A 1 74 ? -13.600 2.317 28.093 1.00 74.38 74 ASP A CA 1
ATOM 595 C C . ASP A 1 74 ? -13.100 2.657 26.676 1.00 74.38 74 ASP A C 1
ATOM 597 O O . ASP A 1 74 ? -13.454 3.700 26.129 1.00 74.38 74 ASP A O 1
ATOM 601 N N . LYS A 1 75 ? -12.323 1.770 26.041 1.00 75.62 75 LYS A N 1
ATOM 602 C CA . LYS A 1 75 ? -11.766 1.980 24.692 1.00 75.62 75 LYS A CA 1
ATOM 603 C C . LYS A 1 75 ? -12.722 1.572 23.573 1.00 75.62 75 LYS A C 1
ATOM 605 O O . LYS A 1 75 ? -12.604 2.089 22.466 1.00 75.62 75 LYS A O 1
ATOM 610 N N . MET A 1 76 ? -13.679 0.682 23.847 1.00 79.81 76 MET A N 1
ATOM 611 C CA . MET A 1 76 ? -14.644 0.187 22.852 1.00 79.81 76 MET A CA 1
ATOM 612 C C . MET A 1 76 ? -15.656 1.246 22.387 1.00 79.81 76 MET A C 1
ATOM 614 O O . MET A 1 76 ? -16.242 1.100 21.319 1.00 79.81 76 MET A O 1
ATOM 618 N N . GLY A 1 77 ? -15.858 2.318 23.159 1.00 84.12 77 GLY A N 1
ATOM 619 C CA . GLY A 1 77 ? -16.748 3.421 22.781 1.00 84.12 77 GLY A CA 1
ATOM 620 C C . GLY A 1 77 ? -16.097 4.491 21.899 1.00 84.12 77 GLY A C 1
ATOM 621 O O . GLY A 1 77 ? -16.798 5.367 21.398 1.00 84.12 77 GLY A O 1
ATOM 622 N N . ASN A 1 78 ? -14.773 4.448 21.710 1.00 89.31 78 ASN A N 1
ATOM 623 C CA . ASN A 1 78 ? -14.023 5.496 21.024 1.00 89.31 78 ASN A CA 1
ATOM 624 C C . ASN A 1 78 ? -13.395 4.969 19.728 1.00 89.31 78 ASN A C 1
ATOM 626 O O . ASN A 1 78 ? -12.418 4.218 19.746 1.00 89.31 78 ASN A O 1
ATOM 630 N N . TYR A 1 79 ? -13.934 5.421 18.592 1.00 92.81 79 TYR A N 1
ATOM 631 C CA . TYR A 1 79 ? -13.465 5.025 17.265 1.00 92.81 79 TYR A CA 1
ATOM 632 C C . TYR A 1 79 ? -11.972 5.311 17.048 1.00 92.81 79 TYR A C 1
ATOM 634 O O . TYR A 1 79 ? -11.255 4.459 16.525 1.00 92.81 79 TYR A O 1
ATOM 642 N N . SER A 1 80 ? -11.484 6.470 17.499 1.00 91.44 80 SER A N 1
ATOM 643 C CA . SER A 1 80 ? -10.074 6.853 17.364 1.00 91.44 80 SER A CA 1
ATOM 644 C C . SER A 1 80 ? -9.155 5.895 18.129 1.00 91.44 80 SER A C 1
ATOM 646 O O . SER A 1 80 ? -8.160 5.415 17.583 1.00 91.44 80 SER A O 1
ATOM 648 N N . CYS A 1 81 ? -9.534 5.523 19.358 1.00 90.00 81 CYS A N 1
ATOM 649 C CA . CYS A 1 81 ? -8.788 4.540 20.142 1.00 90.00 81 CYS A CA 1
ATOM 650 C C . CYS A 1 81 ? -8.766 3.166 19.459 1.00 90.00 81 CYS A C 1
ATOM 652 O O . CYS A 1 81 ? -7.705 2.553 19.365 1.00 90.00 81 CYS A O 1
ATOM 654 N N . ILE A 1 82 ? -9.904 2.690 18.943 1.00 91.06 82 ILE A N 1
ATOM 655 C CA . ILE A 1 82 ? -9.971 1.398 18.240 1.00 91.06 82 ILE A CA 1
ATOM 656 C C . ILE A 1 82 ? -9.103 1.422 16.979 1.00 91.06 82 ILE A C 1
ATOM 658 O O . ILE A 1 82 ? -8.320 0.499 16.757 1.00 91.06 82 ILE A O 1
ATOM 662 N N . LYS A 1 83 ? -9.196 2.493 16.182 1.00 91.31 83 LYS A N 1
ATOM 663 C CA . LYS A 1 83 ? -8.380 2.697 14.980 1.00 91.31 83 LYS A CA 1
ATOM 664 C C . LYS A 1 83 ? -6.890 2.659 15.317 1.00 91.31 83 LYS A C 1
ATOM 666 O O . LYS A 1 83 ? -6.146 1.945 14.656 1.00 91.31 83 LYS A O 1
ATOM 671 N N . GLN A 1 84 ? -6.461 3.350 16.373 1.00 88.69 84 GLN A N 1
ATOM 672 C CA . GLN A 1 84 ? -5.064 3.345 16.813 1.00 88.69 84 GLN A CA 1
ATOM 673 C C . GLN A 1 84 ? -4.590 1.943 17.215 1.00 88.69 84 GLN A C 1
ATOM 675 O O . GLN A 1 84 ? -3.503 1.521 16.826 1.00 88.69 84 GLN A O 1
ATOM 680 N N . VAL A 1 85 ? -5.403 1.203 17.969 1.00 88.69 85 VAL A N 1
ATOM 681 C CA . VAL A 1 85 ? -5.049 -0.154 18.395 1.00 88.69 85 VAL A CA 1
ATOM 682 C C . VAL A 1 85 ? -4.962 -1.108 17.196 1.00 88.69 85 VAL A C 1
ATOM 684 O O . VAL A 1 85 ? -4.015 -1.891 17.109 1.00 88.69 85 VAL A O 1
ATOM 687 N N . LEU A 1 86 ? -5.893 -1.010 16.240 1.00 89.38 86 LEU A N 1
ATOM 688 C CA . LEU A 1 86 ? -5.826 -1.768 14.988 1.00 89.38 86 LEU A CA 1
ATOM 689 C C . LEU A 1 86 ? -4.550 -1.434 14.210 1.00 89.38 86 LEU A C 1
ATOM 691 O O . LEU A 1 86 ? -3.839 -2.350 13.795 1.00 89.38 86 LEU A O 1
ATOM 695 N N . THR A 1 87 ? -4.226 -0.147 14.067 1.00 88.44 87 THR A N 1
ATOM 696 C CA . THR A 1 87 ? -2.999 0.301 13.398 1.00 88.44 87 THR A CA 1
ATOM 697 C C . THR A 1 87 ? -1.764 -0.282 14.065 1.00 88.44 87 THR A C 1
ATOM 699 O O . THR A 1 87 ? -0.948 -0.885 13.380 1.00 88.44 87 THR A O 1
ATOM 702 N N . ASN A 1 88 ? -1.659 -0.223 15.392 1.00 85.75 88 ASN A N 1
ATOM 703 C CA . ASN A 1 88 ? -0.504 -0.766 16.107 1.00 85.75 88 ASN A CA 1
ATOM 704 C C . ASN A 1 88 ? -0.341 -2.282 15.914 1.00 85.75 88 ASN A C 1
ATOM 706 O O . ASN A 1 88 ? 0.783 -2.772 15.855 1.00 85.75 88 ASN A O 1
ATOM 710 N N . ARG A 1 89 ? -1.438 -3.042 15.798 1.00 86.44 89 ARG A N 1
ATOM 711 C CA . ARG A 1 89 ? -1.356 -4.499 15.620 1.00 86.44 89 ARG A CA 1
ATOM 712 C C . ARG A 1 89 ? -1.061 -4.917 14.184 1.00 86.44 89 ARG A C 1
ATOM 714 O O . ARG A 1 89 ? -0.250 -5.817 13.970 1.00 86.44 89 ARG A O 1
ATOM 721 N N . PHE A 1 90 ? -1.740 -4.316 13.208 1.00 84.88 90 PHE A N 1
ATOM 722 C CA . PHE A 1 90 ? -1.679 -4.758 11.809 1.00 84.88 90 PHE A CA 1
ATOM 723 C C . PHE A 1 90 ? -0.717 -3.938 10.949 1.00 84.88 90 PHE A C 1
ATOM 725 O O . PHE A 1 90 ? -0.251 -4.429 9.922 1.00 84.88 90 PHE A O 1
ATOM 732 N N . ASN A 1 91 ? -0.376 -2.721 11.369 1.00 82.88 91 ASN A N 1
ATOM 733 C CA . ASN A 1 91 ? 0.608 -1.874 10.705 1.00 82.88 91 ASN A CA 1
ATOM 734 C C . ASN A 1 91 ? 1.536 -1.169 11.724 1.00 82.88 91 ASN A C 1
ATOM 736 O O . ASN A 1 91 ? 1.551 0.061 11.795 1.00 82.88 91 ASN A O 1
ATOM 740 N N . PRO A 1 92 ? 2.285 -1.939 12.539 1.00 82.69 92 PRO A N 1
ATOM 741 C CA . PRO A 1 92 ? 3.168 -1.387 13.564 1.00 82.69 92 PRO A CA 1
ATOM 742 C C . PRO A 1 92 ? 4.241 -0.478 12.959 1.00 82.69 92 PRO A C 1
ATOM 744 O O . PRO A 1 92 ? 4.887 -0.835 11.969 1.00 82.69 92 PRO A O 1
ATOM 747 N N . VAL A 1 93 ? 4.475 0.665 13.604 1.00 75.38 93 VAL A N 1
ATOM 748 C CA . VAL A 1 93 ? 5.503 1.656 13.233 1.00 75.38 93 VAL A CA 1
ATOM 749 C C . VAL A 1 93 ? 6.901 1.029 13.239 1.00 75.38 93 VAL A C 1
ATOM 751 O O . VAL A 1 93 ? 7.752 1.340 12.411 1.00 75.38 93 VAL A O 1
ATOM 754 N N . GLU A 1 94 ? 7.134 0.047 14.106 1.00 81.56 94 GLU A N 1
ATOM 755 C CA . GLU A 1 94 ? 8.388 -0.699 14.204 1.00 81.56 94 GLU A CA 1
ATOM 756 C C . GLU A 1 94 ? 8.736 -1.441 12.900 1.00 81.56 94 GLU A C 1
ATOM 758 O O . GLU A 1 94 ? 9.903 -1.762 12.655 1.00 81.56 94 GLU A O 1
ATOM 763 N N . ARG A 1 95 ? 7.746 -1.689 12.027 1.00 85.25 95 ARG A N 1
ATOM 764 C CA . ARG A 1 95 ? 7.958 -2.290 10.704 1.00 85.25 95 ARG A CA 1
ATOM 765 C C . ARG A 1 95 ? 8.338 -1.295 9.613 1.00 85.25 95 ARG A C 1
ATOM 767 O O . ARG A 1 95 ? 8.737 -1.754 8.547 1.00 85.25 95 ARG A O 1
ATOM 774 N N . GLU A 1 96 ? 8.321 0.018 9.845 1.00 89.38 96 GLU A N 1
ATOM 775 C CA . GLU A 1 96 ? 8.741 1.018 8.844 1.00 89.38 96 GLU A CA 1
ATOM 776 C C . GLU A 1 96 ? 10.116 0.693 8.243 1.00 89.38 96 GLU A C 1
ATOM 778 O O . GLU A 1 96 ? 10.324 0.735 7.030 1.00 89.38 96 GLU A O 1
ATOM 783 N N . THR A 1 97 ? 11.081 0.326 9.089 1.00 91.56 97 THR A N 1
ATOM 784 C CA . THR A 1 97 ? 12.430 -0.046 8.641 1.00 91.56 97 THR A CA 1
ATOM 785 C C . THR A 1 97 ? 12.423 -1.320 7.801 1.00 91.56 97 THR A C 1
ATOM 787 O O . THR A 1 97 ? 13.112 -1.371 6.783 1.00 91.56 97 THR A O 1
ATOM 790 N N . ALA A 1 98 ? 11.616 -2.317 8.169 1.00 93.06 98 ALA A N 1
ATOM 791 C CA . ALA A 1 98 ? 11.456 -3.532 7.375 1.00 93.06 98 ALA A CA 1
ATOM 792 C C . ALA A 1 98 ? 10.845 -3.216 6.001 1.00 93.06 98 ALA A C 1
ATOM 794 O O . ALA A 1 98 ? 11.416 -3.606 4.986 1.00 93.06 98 ALA A O 1
ATOM 795 N N . TYR A 1 99 ? 9.782 -2.408 5.950 1.00 94.12 99 TYR A N 1
ATOM 796 C CA . TYR A 1 99 ? 9.162 -1.982 4.694 1.00 94.12 99 TYR A CA 1
ATOM 797 C C . TYR A 1 99 ? 10.121 -1.184 3.806 1.00 94.12 99 TYR A C 1
ATOM 799 O O . TYR A 1 99 ? 10.150 -1.399 2.597 1.00 94.12 99 TYR A O 1
ATOM 807 N N . ARG A 1 100 ? 10.971 -0.319 4.379 1.00 95.44 100 ARG A N 1
ATOM 808 C CA . ARG A 1 100 ? 12.030 0.374 3.619 1.00 95.44 100 ARG A CA 1
ATOM 809 C C . ARG A 1 100 ? 13.048 -0.600 3.025 1.00 95.44 100 ARG A C 1
ATOM 811 O O . ARG A 1 100 ? 13.483 -0.407 1.890 1.00 95.44 100 ARG A O 1
ATOM 818 N N . CYS A 1 101 ? 13.437 -1.635 3.765 1.00 95.88 101 CYS A N 1
ATOM 819 C CA . CYS A 1 101 ? 14.339 -2.675 3.267 1.00 95.88 101 CYS A CA 1
ATOM 820 C C . CYS A 1 101 ? 13.687 -3.519 2.160 1.00 95.88 101 CYS A C 1
ATOM 822 O O . CYS A 1 101 ? 14.304 -3.748 1.116 1.00 95.88 101 CYS A O 1
ATOM 824 N N . GLU A 1 102 ? 12.435 -3.939 2.349 1.00 96.12 102 GLU A N 1
ATOM 825 C CA . GLU A 1 102 ? 11.650 -4.662 1.342 1.00 96.12 102 GLU A CA 1
ATOM 826 C C . GLU A 1 102 ? 11.489 -3.829 0.069 1.00 96.12 102 GLU A C 1
ATOM 828 O O . GLU A 1 102 ? 11.791 -4.307 -1.019 1.00 96.12 102 GLU A O 1
ATOM 833 N N . PHE A 1 103 ? 11.119 -2.555 0.201 1.00 97.94 103 PHE A N 1
ATOM 834 C CA . PHE A 1 103 ? 11.001 -1.615 -0.909 1.00 97.94 103 PHE A CA 1
ATOM 835 C C . PHE A 1 103 ? 12.295 -1.522 -1.734 1.00 97.94 103 PHE A C 1
ATOM 837 O O . PHE A 1 103 ? 12.275 -1.765 -2.939 1.00 97.94 103 PHE A O 1
ATOM 844 N N . LYS A 1 104 ? 13.439 -1.259 -1.086 1.00 97.31 104 LYS A N 1
ATOM 845 C CA . LYS A 1 104 ? 14.745 -1.107 -1.763 1.00 97.31 104 LYS A CA 1
ATOM 846 C C . LYS A 1 104 ? 15.242 -2.395 -2.430 1.00 97.31 104 LYS A C 1
ATOM 848 O O . LYS A 1 104 ? 15.945 -2.375 -3.447 1.00 97.31 104 LYS A O 1
ATOM 853 N N . SER A 1 105 ? 14.911 -3.541 -1.841 1.00 96.75 105 SER A N 1
ATOM 854 C CA . SER A 1 105 ? 15.290 -4.856 -2.369 1.00 96.75 105 SER A CA 1
ATOM 855 C C . SER A 1 105 ? 14.308 -5.384 -3.415 1.00 96.75 105 SER A C 1
ATOM 857 O O . SER A 1 105 ? 14.661 -6.286 -4.176 1.00 96.75 105 SER A O 1
ATOM 859 N N . ARG A 1 106 ? 13.108 -4.800 -3.528 1.00 97.62 106 ARG A N 1
ATOM 860 C CA . ARG A 1 106 ? 12.085 -5.262 -4.462 1.00 97.62 106 ARG A CA 1
ATOM 861 C C . ARG A 1 106 ? 12.556 -5.100 -5.907 1.00 97.62 106 ARG A C 1
ATOM 863 O O . ARG A 1 106 ? 12.962 -4.025 -6.356 1.00 97.62 106 ARG A O 1
ATOM 870 N N . ARG A 1 107 ? 12.501 -6.204 -6.642 1.00 97.38 107 ARG A N 1
ATOM 871 C CA . ARG A 1 107 ? 12.742 -6.307 -8.088 1.00 97.38 107 ARG A CA 1
ATOM 872 C C . ARG A 1 107 ? 11.498 -6.877 -8.739 1.00 97.38 107 ARG A C 1
ATOM 874 O O . ARG A 1 107 ? 10.818 -7.655 -8.068 1.00 97.38 107 ARG A O 1
ATOM 881 N N . ARG A 1 108 ? 11.208 -6.519 -9.991 1.00 96.25 108 ARG A N 1
ATOM 882 C CA . ARG A 1 108 ? 10.107 -7.135 -10.745 1.00 96.25 108 ARG A CA 1
ATOM 883 C C . ARG A 1 108 ? 10.317 -8.649 -10.790 1.00 96.25 108 ARG A C 1
ATOM 885 O O . ARG A 1 108 ? 11.416 -9.113 -11.090 1.00 96.25 108 ARG A O 1
ATOM 892 N N . GLN A 1 109 ? 9.290 -9.409 -10.431 1.00 93.94 109 GLN A N 1
ATOM 893 C CA . GLN A 1 109 ? 9.339 -10.867 -10.471 1.00 93.94 109 GLN A CA 1
ATOM 894 C C . GLN A 1 109 ? 9.064 -11.374 -11.888 1.00 93.94 109 GLN A C 1
ATOM 896 O O . GLN A 1 109 ? 8.390 -10.720 -12.681 1.00 93.94 109 GLN A O 1
ATOM 901 N N . LYS A 1 110 ? 9.569 -12.570 -12.208 1.00 90.69 110 LYS A N 1
ATOM 902 C CA . LYS A 1 110 ? 9.349 -13.183 -13.520 1.00 90.69 110 LYS A CA 1
ATOM 903 C C . LYS A 1 110 ? 7.853 -13.408 -13.753 1.00 90.69 110 LYS A C 1
ATOM 905 O O . LYS A 1 110 ? 7.223 -14.133 -12.987 1.00 90.69 110 LYS A O 1
ATOM 910 N N . GLY A 1 111 ? 7.319 -12.836 -14.831 1.00 90.19 111 GLY A N 1
ATOM 911 C CA . GLY A 1 111 ? 5.895 -12.949 -15.172 1.00 90.19 111 GLY A CA 1
ATOM 912 C C . GLY A 1 111 ? 4.979 -12.004 -14.389 1.00 90.19 111 GLY A C 1
ATOM 913 O O . GLY A 1 111 ? 3.766 -12.053 -14.567 1.00 90.19 111 GLY A O 1
ATOM 914 N N . GLU A 1 112 ? 5.540 -11.131 -13.554 1.00 94.38 112 GLU A N 1
ATOM 915 C CA . GLU A 1 112 ? 4.801 -10.043 -12.923 1.00 94.38 112 GLU A CA 1
ATOM 916 C C . GLU A 1 112 ? 4.512 -8.934 -13.945 1.00 94.38 112 GLU A C 1
ATOM 918 O O . GLU A 1 112 ? 5.393 -8.542 -14.725 1.00 94.38 112 GLU A O 1
ATOM 923 N N . SER A 1 113 ? 3.286 -8.403 -13.940 1.00 95.38 113 SER A N 1
ATOM 924 C CA . SER A 1 113 ? 2.944 -7.254 -14.779 1.00 95.38 113 SER A CA 1
ATOM 925 C C . SER A 1 113 ? 3.643 -5.983 -14.278 1.00 95.38 113 SER A C 1
ATOM 927 O O . SER A 1 113 ? 3.939 -5.830 -13.091 1.00 95.38 113 SER A O 1
ATOM 929 N N . LEU A 1 114 ? 3.913 -5.040 -15.183 1.00 95.69 114 LEU A N 1
ATOM 930 C CA . LEU A 1 114 ? 4.511 -3.753 -14.811 1.00 95.69 114 LEU A CA 1
ATOM 931 C C . LEU A 1 114 ? 3.604 -2.967 -13.850 1.00 95.69 114 LEU A C 1
ATOM 933 O O . LEU A 1 114 ? 4.098 -2.310 -12.934 1.00 95.69 114 LEU A O 1
ATOM 937 N N . GLN A 1 115 ? 2.286 -3.082 -14.026 1.00 96.94 115 GLN A N 1
ATOM 938 C CA . GLN A 1 115 ? 1.280 -2.475 -13.160 1.00 96.94 115 GLN A CA 1
ATOM 939 C C . GLN A 1 115 ? 1.327 -3.060 -11.745 1.00 96.94 115 GLN A C 1
ATOM 941 O O . GLN A 1 115 ? 1.390 -2.305 -10.776 1.00 96.94 115 GLN A O 1
ATOM 946 N N . ASP A 1 116 ? 1.331 -4.390 -11.613 1.00 96.56 116 ASP A N 1
ATOM 947 C CA . ASP A 1 116 ? 1.365 -5.055 -10.304 1.00 96.56 116 ASP A CA 1
ATOM 948 C C . ASP A 1 116 ? 2.660 -4.740 -9.564 1.00 96.56 116 ASP A C 1
ATOM 950 O O . ASP A 1 116 ? 2.634 -4.420 -8.371 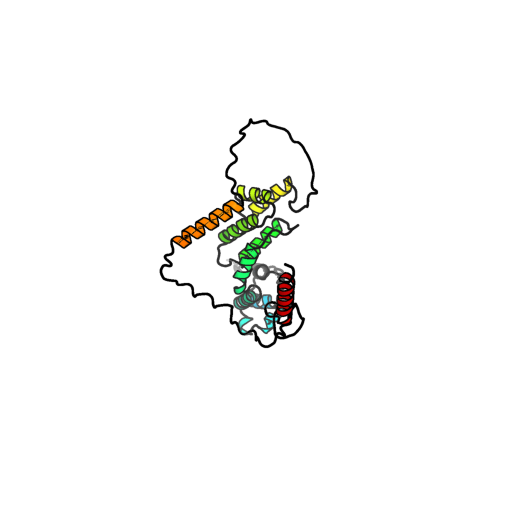1.00 96.56 116 ASP A O 1
ATOM 954 N N . TYR A 1 117 ? 3.779 -4.729 -10.291 1.00 97.81 117 TYR A N 1
ATOM 955 C CA . TYR A 1 117 ? 5.070 -4.349 -9.742 1.00 97.81 117 TYR A CA 1
ATOM 956 C C . TYR A 1 117 ? 5.060 -2.911 -9.203 1.00 97.81 117 TYR A C 1
ATOM 958 O O . TYR A 1 117 ? 5.426 -2.680 -8.046 1.00 97.81 117 TYR A O 1
ATOM 966 N N . GLY A 1 118 ? 4.587 -1.952 -10.005 1.00 97.50 118 GLY A N 1
ATOM 967 C CA . GLY A 1 118 ? 4.450 -0.556 -9.589 1.00 97.50 118 GLY A CA 1
ATOM 968 C C . GLY A 1 118 ? 3.533 -0.396 -8.372 1.00 97.50 118 GLY A C 1
ATOM 969 O O . GLY A 1 118 ? 3.898 0.257 -7.392 1.00 97.50 118 GLY A O 1
ATOM 970 N N . ASN A 1 119 ? 2.377 -1.058 -8.374 1.00 95.94 119 ASN A N 1
ATOM 971 C CA . ASN A 1 119 ? 1.429 -1.023 -7.260 1.00 95.94 119 ASN A CA 1
ATOM 972 C C . ASN A 1 119 ? 2.028 -1.600 -5.970 1.00 95.94 119 ASN A C 1
ATOM 974 O O . ASN A 1 119 ? 1.858 -1.015 -4.897 1.00 95.94 119 ASN A O 1
ATOM 978 N N . CYS A 1 120 ? 2.768 -2.708 -6.062 1.00 96.19 120 CYS A N 1
ATOM 979 C CA . CYS A 1 120 ? 3.482 -3.280 -4.922 1.00 96.19 120 CYS A CA 1
ATOM 980 C C . CYS A 1 120 ? 4.507 -2.295 -4.351 1.00 96.19 120 CYS A C 1
ATOM 982 O O . CYS A 1 120 ? 4.561 -2.106 -3.135 1.00 96.19 120 CYS A O 1
ATOM 984 N N . LEU A 1 121 ? 5.291 -1.636 -5.211 1.00 97.88 121 LEU A N 1
ATOM 985 C CA . LEU A 1 121 ? 6.260 -0.626 -4.782 1.00 97.88 121 LEU A CA 1
ATOM 986 C C . LEU A 1 121 ? 5.591 0.556 -4.085 1.00 97.88 121 LEU A C 1
ATOM 988 O O . LEU A 1 121 ? 6.038 0.946 -3.009 1.00 97.88 121 LEU A O 1
ATOM 992 N N . ARG A 1 122 ? 4.504 1.091 -4.654 1.00 96.38 122 ARG A N 1
ATOM 993 C CA . ARG A 1 122 ? 3.749 2.207 -4.064 1.00 96.38 122 ARG A CA 1
ATOM 994 C C . ARG A 1 122 ? 3.238 1.847 -2.667 1.00 96.38 122 ARG A C 1
ATOM 996 O O . ARG A 1 122 ? 3.430 2.619 -1.730 1.00 96.38 122 ARG A O 1
ATOM 1003 N N . LYS A 1 123 ? 2.672 0.645 -2.496 1.00 93.38 123 LYS A N 1
ATOM 1004 C CA . LYS A 1 123 ? 2.213 0.145 -1.187 1.00 93.38 123 LYS A CA 1
ATOM 1005 C C . LYS A 1 123 ? 3.356 0.014 -0.179 1.00 93.38 123 LYS A C 1
ATOM 1007 O O . LYS A 1 123 ? 3.216 0.463 0.955 1.00 93.38 123 LYS A O 1
ATOM 1012 N N . LEU A 1 124 ? 4.486 -0.575 -0.577 1.00 94.75 124 LEU A N 1
ATOM 1013 C CA . LEU A 1 124 ? 5.656 -0.711 0.298 1.00 94.75 124 LEU A CA 1
ATOM 1014 C C . LEU A 1 124 ? 6.235 0.653 0.695 1.00 94.75 124 LEU A C 1
ATOM 1016 O O . LEU A 1 124 ? 6.578 0.858 1.858 1.00 94.75 124 LEU A O 1
ATOM 1020 N N . ALA A 1 125 ? 6.303 1.598 -0.242 1.00 95.81 125 ALA A N 1
ATOM 1021 C CA . ALA A 1 125 ? 6.844 2.927 0.008 1.00 95.81 125 ALA A CA 1
ATOM 1022 C C . ALA A 1 125 ? 5.965 3.736 0.974 1.00 95.81 125 ALA A C 1
ATOM 1024 O O . ALA A 1 125 ? 6.490 4.304 1.928 1.00 95.81 125 ALA A O 1
ATOM 1025 N N . LEU A 1 126 ? 4.637 3.721 0.807 1.00 92.50 126 LEU A N 1
ATOM 1026 C CA . LEU A 1 126 ? 3.717 4.403 1.730 1.00 92.50 126 LEU A CA 1
ATOM 1027 C C . LEU A 1 126 ? 3.843 3.888 3.173 1.00 92.50 126 LEU A C 1
ATOM 1029 O O . LEU A 1 126 ? 3.732 4.665 4.116 1.00 92.50 126 LEU A O 1
ATOM 1033 N N . LYS A 1 127 ? 4.137 2.594 3.351 1.00 90.12 127 LYS A N 1
ATOM 1034 C CA . LYS A 1 127 ? 4.384 2.001 4.675 1.00 90.12 127 LYS A CA 1
ATOM 1035 C C . LYS A 1 127 ? 5.790 2.261 5.213 1.00 90.12 127 LYS A C 1
ATOM 1037 O O . LYS A 1 127 ? 5.984 2.316 6.421 1.00 90.12 127 LYS A O 1
ATOM 1042 N N . GLY A 1 128 ? 6.783 2.372 4.334 1.00 93.19 128 GLY A N 1
ATOM 1043 C CA . GLY A 1 128 ? 8.170 2.640 4.716 1.00 93.19 128 GLY A CA 1
ATOM 1044 C C . GLY A 1 128 ? 8.459 4.114 5.010 1.00 93.19 128 GLY A C 1
ATOM 1045 O O . GLY A 1 128 ? 9.424 4.417 5.711 1.00 93.19 128 GLY A O 1
ATOM 1046 N N . TYR A 1 129 ? 7.642 5.024 4.478 1.00 93.12 129 TYR A N 1
ATOM 1047 C CA . TYR A 1 129 ? 7.848 6.471 4.539 1.00 93.12 129 TYR A CA 1
ATOM 1048 C C . TYR A 1 129 ? 6.574 7.237 4.957 1.00 93.12 129 TYR A C 1
ATOM 1050 O O . TYR A 1 129 ? 6.166 8.165 4.259 1.00 93.12 129 TYR A O 1
ATOM 1058 N N . PRO A 1 130 ? 5.935 6.903 6.095 1.00 89.12 130 PRO A N 1
ATOM 1059 C CA . PRO A 1 130 ? 4.640 7.487 6.470 1.00 89.12 130 PRO A CA 1
ATOM 1060 C C . PRO A 1 130 ? 4.697 8.995 6.759 1.00 89.12 130 PRO A C 1
ATOM 1062 O O . PRO A 1 130 ? 3.695 9.689 6.622 1.00 89.12 130 PRO A O 1
ATOM 1065 N N . ASN A 1 131 ? 5.872 9.516 7.124 1.00 90.00 131 ASN A N 1
ATOM 1066 C CA . ASN A 1 131 ? 6.090 10.940 7.405 1.00 90.00 131 ASN A CA 1
ATOM 1067 C C . ASN A 1 131 ? 6.607 11.729 6.187 1.00 90.00 131 ASN A C 1
ATOM 1069 O O . ASN A 1 131 ? 6.939 12.908 6.305 1.00 90.00 131 ASN A O 1
ATOM 1073 N N . THR A 1 132 ? 6.739 11.087 5.026 1.00 93.19 132 THR A N 1
ATOM 1074 C CA . THR A 1 132 ? 7.210 11.727 3.794 1.00 93.19 132 THR A CA 1
ATOM 1075 C C . THR A 1 132 ? 6.004 12.166 2.961 1.00 93.19 132 THR A C 1
ATOM 1077 O O . THR A 1 132 ? 5.066 11.385 2.799 1.00 93.19 132 THR A O 1
ATOM 1080 N N . PRO A 1 133 ? 5.992 13.396 2.409 1.00 95.31 133 PRO A N 1
ATOM 1081 C CA . PRO A 1 133 ? 4.908 13.829 1.536 1.00 95.31 133 PRO A CA 1
ATOM 1082 C C . PRO A 1 133 ? 4.806 12.918 0.311 1.00 95.31 133 PRO A C 1
ATOM 1084 O O . PRO A 1 133 ? 5.816 12.405 -0.175 1.00 95.31 133 PRO A O 1
ATOM 1087 N N . TYR A 1 134 ? 3.593 12.768 -0.224 1.00 94.00 134 TYR A N 1
ATOM 1088 C CA . TYR A 1 134 ? 3.317 11.849 -1.332 1.00 94.00 134 TYR A CA 1
ATOM 1089 C C . TYR A 1 134 ? 4.255 12.052 -2.532 1.00 94.00 134 TYR A C 1
ATOM 1091 O O . TYR A 1 134 ? 4.746 11.075 -3.081 1.00 94.00 134 TYR A O 1
ATOM 1099 N N . SER A 1 135 ? 4.588 13.298 -2.883 1.00 95.38 135 SER A N 1
ATOM 1100 C CA . SER A 1 135 ? 5.532 13.604 -3.969 1.00 95.38 135 SER A CA 1
ATOM 1101 C C . SER A 1 135 ? 6.936 13.031 -3.739 1.00 95.38 135 SER A C 1
ATOM 1103 O O . SER A 1 135 ? 7.562 12.532 -4.671 1.00 95.38 135 SER A O 1
ATOM 1105 N N . GLY A 1 136 ? 7.431 13.055 -2.498 1.00 96.25 136 GLY A N 1
ATOM 1106 C CA . GLY A 1 136 ? 8.718 12.455 -2.140 1.00 96.25 136 GLY A CA 1
ATOM 1107 C C . GLY A 1 136 ? 8.671 10.927 -2.169 1.00 96.25 136 GLY A C 1
ATOM 1108 O O . GLY A 1 136 ? 9.607 10.283 -2.639 1.00 96.25 136 GLY A O 1
ATOM 1109 N N . VAL A 1 137 ? 7.555 10.341 -1.724 1.00 96.81 137 VAL A N 1
ATOM 1110 C CA . VAL A 1 137 ? 7.322 8.893 -1.824 1.00 96.81 137 VAL A CA 1
ATOM 1111 C C . VAL A 1 137 ? 7.255 8.460 -3.289 1.00 96.81 137 VAL A C 1
ATOM 1113 O O . VAL A 1 137 ? 7.874 7.467 -3.660 1.00 96.81 137 VAL A O 1
ATOM 1116 N N . GLU A 1 138 ? 6.550 9.210 -4.135 1.00 96.88 138 GLU A N 1
ATOM 1117 C CA . GLU A 1 138 ? 6.412 8.914 -5.561 1.00 96.88 138 GLU A CA 1
ATOM 1118 C C . GLU A 1 138 ? 7.757 8.973 -6.291 1.00 96.88 138 GLU A C 1
ATOM 1120 O O . GLU A 1 138 ? 8.060 8.062 -7.059 1.00 96.88 138 GLU A O 1
ATOM 1125 N N . ALA A 1 139 ? 8.610 9.952 -5.975 1.00 97.12 139 ALA A N 1
ATOM 1126 C CA . ALA A 1 139 ? 9.975 10.007 -6.495 1.00 97.12 139 ALA A CA 1
ATOM 1127 C C . ALA A 1 139 ? 10.776 8.740 -6.143 1.00 97.12 139 ALA A C 1
ATOM 1129 O O . ALA A 1 139 ? 11.348 8.102 -7.026 1.00 97.12 139 ALA A O 1
ATOM 1130 N N . HIS A 1 140 ? 10.738 8.303 -4.876 1.00 97.56 140 HIS A N 1
ATOM 1131 C CA . HIS A 1 140 ? 11.377 7.047 -4.475 1.00 97.56 140 HIS A CA 1
ATOM 1132 C C . HIS A 1 140 ? 10.826 5.847 -5.250 1.00 97.56 140 HIS A C 1
ATOM 1134 O O . HIS A 1 140 ? 11.594 4.978 -5.665 1.00 97.56 140 HIS A O 1
ATOM 1140 N N . VAL A 1 141 ? 9.506 5.781 -5.443 1.00 98.44 141 VAL A N 1
ATOM 1141 C CA . VAL A 1 141 ? 8.841 4.687 -6.165 1.00 98.44 141 VAL A CA 1
ATOM 1142 C C . VAL A 1 141 ? 9.284 4.629 -7.624 1.00 98.44 141 VAL A C 1
ATOM 1144 O O . VAL A 1 141 ? 9.552 3.532 -8.110 1.00 98.44 141 VAL A O 1
ATOM 1147 N N . ILE A 1 142 ? 9.409 5.770 -8.305 1.00 98.25 142 ILE A N 1
ATOM 1148 C CA . ILE A 1 142 ? 9.901 5.840 -9.689 1.00 98.25 142 ILE A CA 1
ATOM 1149 C C . ILE A 1 142 ? 11.345 5.335 -9.769 1.00 98.25 142 ILE A C 1
ATOM 1151 O O . ILE A 1 142 ? 11.633 4.445 -10.572 1.00 98.25 142 ILE A O 1
ATOM 1155 N N . ASP A 1 143 ? 12.231 5.829 -8.899 1.00 97.94 143 ASP A N 1
ATOM 1156 C CA . ASP A 1 143 ? 13.637 5.408 -8.860 1.00 97.94 143 ASP A CA 1
ATOM 1157 C C . ASP A 1 143 ? 13.759 3.892 -8.654 1.00 97.94 143 ASP A C 1
ATOM 1159 O O . ASP A 1 143 ? 14.484 3.197 -9.374 1.00 97.94 143 ASP A O 1
ATOM 1163 N N . GLN A 1 144 ? 13.002 3.355 -7.693 1.00 98.44 144 GLN A N 1
ATOM 1164 C CA . GLN A 1 144 ? 13.012 1.931 -7.380 1.00 98.44 144 GLN A CA 1
ATOM 1165 C C . GLN A 1 144 ? 12.387 1.084 -8.493 1.00 98.44 144 GLN A C 1
ATOM 1167 O O . GLN A 1 144 ? 12.873 -0.018 -8.755 1.00 98.44 144 GLN A O 1
ATOM 1172 N N . PHE A 1 145 ? 11.338 1.580 -9.156 1.00 98.38 145 PHE A N 1
ATOM 1173 C CA . PHE A 1 145 ? 10.713 0.921 -10.303 1.00 98.38 145 PHE A CA 1
ATOM 1174 C C . PHE A 1 145 ? 11.722 0.751 -11.435 1.00 98.38 145 PHE A C 1
ATOM 1176 O O . PHE A 1 145 ? 11.903 -0.356 -11.938 1.00 98.38 145 PHE A O 1
ATOM 1183 N N . ILE A 1 146 ? 12.448 1.816 -11.778 1.00 97.69 146 ILE A N 1
ATOM 1184 C CA . ILE A 1 146 ? 13.483 1.771 -12.812 1.00 97.69 146 ILE A CA 1
ATOM 1185 C C . ILE A 1 146 ? 14.621 0.840 -12.376 1.00 97.69 146 ILE A C 1
ATOM 1187 O O . ILE A 1 146 ? 15.017 -0.058 -13.123 1.00 97.69 146 ILE A O 1
ATOM 1191 N N . GLN A 1 147 ? 15.127 0.991 -11.148 1.00 97.25 147 GLN A N 1
ATOM 1192 C CA . GLN A 1 147 ? 16.226 0.168 -10.641 1.00 97.25 147 GLN A CA 1
ATOM 1193 C C . GLN A 1 147 ? 15.879 -1.325 -10.610 1.00 97.25 147 GLN A C 1
ATOM 1195 O O . GLN A 1 147 ? 16.762 -2.165 -10.815 1.00 97.25 147 GLN A O 1
ATOM 1200 N N . GLY A 1 148 ? 14.619 -1.663 -10.333 1.00 96.44 148 GLY A N 1
ATOM 1201 C CA . GLY A 1 148 ? 14.195 -3.042 -10.1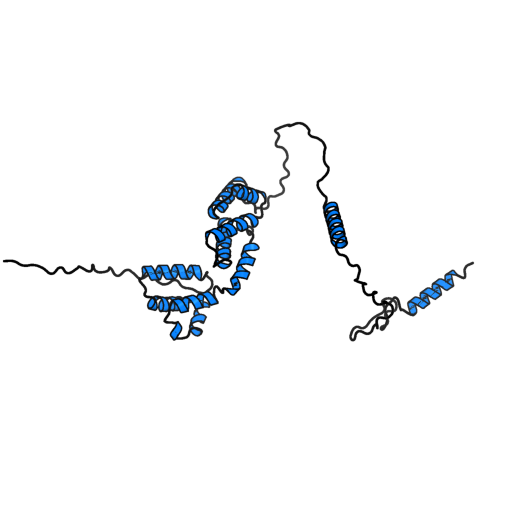75 1.00 96.44 148 GLY A CA 1
ATOM 1202 C C . GLY A 1 148 ? 13.697 -3.747 -11.431 1.00 96.44 148 GLY A C 1
ATOM 1203 O O . GLY A 1 148 ? 13.326 -4.919 -11.333 1.00 96.44 148 GLY A O 1
ATOM 1204 N N . ILE A 1 149 ? 13.761 -3.094 -12.595 1.00 95.56 149 ILE A N 1
ATOM 1205 C CA . ILE A 1 149 ? 13.616 -3.737 -13.906 1.00 95.56 149 ILE A CA 1
ATOM 1206 C C . ILE A 1 149 ? 14.899 -4.507 -14.255 1.00 95.56 149 ILE A C 1
ATOM 1208 O O . ILE A 1 149 ? 15.997 -3.948 -14.284 1.00 95.56 149 ILE A O 1
ATOM 1212 N N . SER A 1 150 ? 14.756 -5.795 -14.577 1.00 92.00 150 SER A N 1
ATOM 1213 C CA . SER A 1 150 ? 15.885 -6.670 -14.917 1.00 92.00 150 SER A CA 1
ATOM 1214 C C . SER A 1 150 ? 16.460 -6.429 -16.315 1.00 92.00 150 SER A C 1
ATOM 1216 O O . SER A 1 150 ? 17.667 -6.569 -16.493 1.00 92.00 150 SER A O 1
ATOM 1218 N N . ASN A 1 151 ? 15.631 -6.072 -17.305 1.00 92.00 151 ASN A N 1
ATOM 1219 C CA . ASN A 1 151 ? 16.097 -5.806 -18.670 1.00 92.00 151 ASN A CA 1
ATOM 1220 C C . ASN A 1 151 ? 16.790 -4.429 -18.746 1.00 92.00 151 ASN A C 1
ATOM 1222 O O . ASN A 1 151 ? 16.109 -3.408 -18.606 1.00 92.00 151 ASN A O 1
ATOM 1226 N N . PRO A 1 152 ? 18.105 -4.366 -19.041 1.00 93.62 152 PRO A N 1
ATOM 1227 C CA . PRO A 1 152 ? 18.835 -3.103 -19.112 1.00 93.62 152 PRO A CA 1
ATOM 1228 C C . PRO A 1 152 ? 18.287 -2.137 -20.167 1.00 93.62 152 PRO A C 1
ATOM 1230 O O . PRO A 1 152 ? 18.191 -0.947 -19.889 1.00 93.62 152 PRO A O 1
ATOM 1233 N N . LYS A 1 153 ? 17.862 -2.641 -21.334 1.00 94.62 153 LYS A N 1
ATOM 1234 C CA . LYS A 1 153 ? 17.342 -1.804 -22.427 1.00 94.62 153 LYS A CA 1
ATOM 1235 C C . LYS A 1 153 ? 15.996 -1.177 -22.073 1.00 94.62 153 LYS A C 1
ATOM 1237 O O . LYS A 1 153 ? 15.776 -0.005 -22.350 1.00 94.62 153 LYS A O 1
ATOM 1242 N N . LEU A 1 154 ? 15.110 -1.948 -21.439 1.00 95.19 154 LEU A N 1
ATOM 1243 C CA . LEU A 1 154 ? 13.835 -1.431 -20.934 1.00 95.19 154 LEU A CA 1
ATOM 1244 C C . LEU A 1 154 ? 14.079 -0.375 -19.848 1.00 95.19 154 LEU A C 1
ATOM 1246 O O . LEU A 1 154 ? 13.476 0.692 -19.870 1.00 95.19 154 LEU A O 1
ATOM 1250 N N . ARG A 1 155 ? 15.004 -0.647 -18.924 1.00 95.75 155 ARG A N 1
ATOM 1251 C CA . ARG A 1 155 ? 15.376 0.292 -17.863 1.00 95.75 155 ARG A CA 1
ATOM 1252 C C . ARG A 1 155 ? 15.914 1.613 -18.419 1.00 95.75 155 ARG A C 1
ATOM 1254 O O . ARG A 1 155 ? 15.463 2.669 -17.992 1.00 95.75 155 ARG A O 1
ATOM 1261 N N . GLU A 1 156 ? 16.844 1.560 -19.372 1.00 96.44 156 GLU A N 1
ATOM 1262 C CA . GLU A 1 156 ? 17.373 2.745 -20.065 1.00 96.44 156 GLU A CA 1
ATOM 1263 C C . GLU A 1 156 ? 16.269 3.506 -20.804 1.00 96.44 156 GLU A C 1
ATOM 1265 O O . GLU A 1 156 ? 16.191 4.729 -20.702 1.00 96.44 156 GLU A O 1
ATOM 1270 N N . HIS A 1 157 ? 15.375 2.785 -21.489 1.00 96.19 157 HIS A N 1
ATOM 1271 C CA . HIS A 1 157 ? 14.246 3.381 -22.197 1.00 96.19 157 HIS A CA 1
ATOM 1272 C C . HIS A 1 157 ? 13.334 4.184 -21.261 1.00 96.19 157 HIS A C 1
ATOM 1274 O O . HIS A 1 157 ? 12.994 5.325 -21.570 1.00 96.19 157 HIS A O 1
ATOM 1280 N N . VAL A 1 158 ? 12.983 3.625 -20.098 1.00 97.31 158 VAL A N 1
ATOM 1281 C CA . VAL A 1 158 ? 12.172 4.329 -19.093 1.00 97.31 158 VAL A CA 1
ATOM 1282 C C . VAL A 1 158 ? 12.953 5.500 -18.485 1.00 97.31 158 VAL A C 1
ATOM 1284 O O . VAL A 1 158 ? 12.416 6.601 -18.392 1.00 97.31 158 VAL A O 1
ATOM 1287 N N . GLN A 1 159 ? 14.228 5.304 -18.130 1.00 97.00 159 GLN A N 1
ATOM 1288 C CA . GLN A 1 159 ? 15.068 6.337 -17.512 1.00 97.00 159 GLN A CA 1
ATOM 1289 C C . GLN A 1 159 ? 15.213 7.584 -18.398 1.00 97.00 159 GLN A C 1
ATOM 1291 O O . GLN A 1 159 ? 15.053 8.701 -17.911 1.00 97.00 159 GLN A O 1
ATOM 1296 N N . PHE A 1 160 ? 15.498 7.415 -19.694 1.00 97.31 160 PHE A N 1
ATOM 1297 C CA . PHE A 1 160 ? 15.718 8.538 -20.617 1.00 97.31 160 PHE A CA 1
ATOM 1298 C C . PHE A 1 160 ? 14.443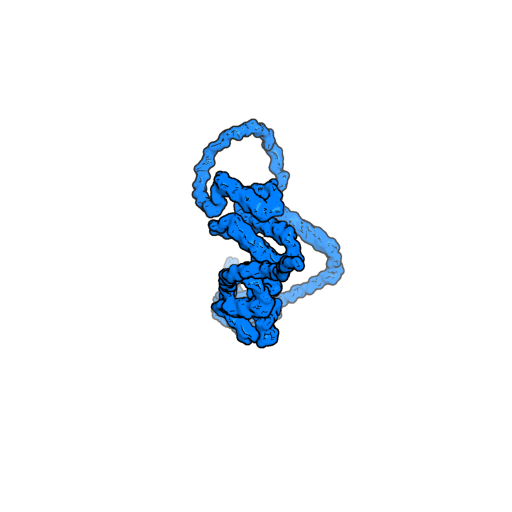 9.297 -20.990 1.00 97.31 160 PHE A C 1
ATOM 1300 O O . PHE A 1 160 ? 14.514 10.388 -21.551 1.00 97.31 160 PHE A O 1
ATOM 1307 N N . LYS A 1 161 ? 13.269 8.746 -20.672 1.00 97.06 161 LYS A N 1
ATOM 1308 C CA . LYS A 1 161 ? 11.983 9.430 -20.841 1.00 97.06 161 LYS A CA 1
ATOM 1309 C C . LYS A 1 161 ? 11.611 10.306 -19.645 1.00 97.06 161 LYS A C 1
ATOM 1311 O O . LYS A 1 161 ? 10.623 11.025 -19.742 1.00 97.06 161 LYS A O 1
ATOM 1316 N N . HIS A 1 162 ? 12.392 10.267 -18.561 1.00 95.81 162 HIS A N 1
ATOM 1317 C CA . HIS A 1 162 ? 12.216 11.096 -17.363 1.00 95.81 162 HIS A CA 1
ATOM 1318 C C . HIS A 1 162 ? 10.761 11.130 -16.850 1.00 95.81 162 HIS A C 1
ATOM 1320 O O . HIS A 1 162 ? 10.143 12.195 -16.808 1.00 95.81 162 HIS A O 1
ATOM 1326 N N . PRO A 1 163 ? 10.173 9.972 -16.491 1.00 97.06 163 PRO A N 1
ATOM 1327 C CA . PRO A 1 163 ? 8.803 9.932 -16.002 1.00 97.06 163 PRO A CA 1
ATOM 1328 C C . PRO A 1 163 ? 8.677 10.682 -14.672 1.00 97.06 163 PRO A C 1
ATOM 1330 O O . PRO A 1 163 ? 9.431 10.446 -13.736 1.00 97.06 163 PRO A O 1
ATOM 1333 N N . GLU A 1 164 ? 7.684 11.563 -14.587 1.00 95.38 164 GLU A N 1
ATOM 1334 C CA . GLU A 1 164 ? 7.395 12.349 -13.376 1.00 95.38 164 GLU A CA 1
ATOM 1335 C C . GLU A 1 164 ? 6.460 11.625 -12.402 1.00 95.38 164 GLU A C 1
ATOM 1337 O O . GLU A 1 164 ? 6.357 12.006 -11.241 1.00 95.38 164 GLU A O 1
ATOM 1342 N N . THR A 1 165 ? 5.754 10.600 -12.881 1.00 97.56 165 THR A N 1
ATOM 1343 C CA . THR A 1 165 ? 4.834 9.788 -12.082 1.00 97.56 165 THR A CA 1
ATOM 1344 C C . THR A 1 165 ? 5.091 8.315 -12.349 1.00 97.56 165 THR A C 1
ATOM 1346 O O . THR A 1 165 ? 5.552 7.932 -13.433 1.00 97.56 165 THR A O 1
ATOM 1349 N N . LEU A 1 166 ? 4.750 7.465 -11.381 1.00 97.62 166 LEU A N 1
ATOM 1350 C CA . LEU A 1 166 ? 4.841 6.018 -11.574 1.00 97.62 166 LEU A CA 1
ATOM 1351 C C . LEU A 1 166 ? 3.973 5.559 -12.754 1.00 97.62 166 LEU A C 1
ATOM 1353 O O . LEU A 1 166 ? 4.393 4.704 -13.527 1.00 97.62 166 LEU A O 1
ATOM 1357 N N . ASP A 1 167 ? 2.799 6.158 -12.938 1.00 97.75 167 ASP A N 1
ATOM 1358 C CA . ASP A 1 167 ? 1.883 5.767 -14.010 1.00 97.75 167 ASP A CA 1
ATOM 1359 C C . ASP A 1 167 ? 2.483 6.082 -15.394 1.00 97.75 167 ASP A C 1
ATOM 1361 O O . ASP A 1 167 ? 2.385 5.265 -16.311 1.00 97.75 167 ASP A O 1
ATOM 1365 N N . LYS A 1 168 ? 3.198 7.213 -15.535 1.00 98.00 168 LYS A N 1
ATOM 1366 C CA . LYS A 1 168 ? 3.985 7.524 -16.742 1.00 98.00 168 LYS A CA 1
ATOM 1367 C C . LYS A 1 168 ? 5.125 6.520 -16.940 1.00 98.00 168 LYS A C 1
ATOM 1369 O O . LYS A 1 168 ? 5.333 6.061 -18.059 1.00 98.00 168 LYS A O 1
ATOM 1374 N N . ALA A 1 169 ? 5.846 6.155 -15.875 1.00 98.12 169 ALA A N 1
ATOM 1375 C CA . ALA A 1 169 ? 6.928 5.170 -15.952 1.00 98.12 169 ALA A CA 1
ATOM 1376 C C . ALA A 1 169 ? 6.417 3.800 -16.430 1.00 98.12 169 ALA A C 1
ATOM 1378 O O . ALA A 1 169 ? 7.025 3.173 -17.299 1.00 98.12 169 ALA A O 1
ATOM 1379 N N . VAL A 1 170 ? 5.266 3.367 -15.908 1.00 97.94 170 VAL A N 1
ATOM 1380 C CA . VAL A 1 170 ? 4.582 2.135 -16.318 1.00 97.94 170 VAL A CA 1
ATOM 1381 C C . VAL A 1 170 ? 4.117 2.226 -17.772 1.00 97.94 170 VAL A C 1
ATOM 1383 O O . VAL A 1 170 ? 4.350 1.288 -18.527 1.00 97.94 170 VAL A O 1
ATOM 1386 N N . ALA A 1 171 ? 3.522 3.345 -18.195 1.00 97.94 171 ALA A N 1
ATOM 1387 C CA . ALA A 1 171 ? 3.077 3.535 -19.576 1.00 97.94 171 ALA A CA 1
ATOM 1388 C C . ALA A 1 171 ? 4.236 3.444 -20.584 1.00 97.94 171 ALA A C 1
ATOM 1390 O O . ALA A 1 171 ? 4.137 2.709 -21.563 1.00 97.94 171 ALA A O 1
ATOM 1391 N N . VAL A 1 172 ? 5.359 4.114 -20.305 1.00 97.75 172 VAL A N 1
ATOM 1392 C CA . VAL A 1 172 ? 6.578 4.046 -21.131 1.00 97.75 172 VAL A CA 1
ATOM 1393 C C . VAL A 1 172 ? 7.143 2.624 -21.170 1.00 97.75 172 VAL A C 1
ATOM 1395 O O . VAL A 1 172 ? 7.576 2.139 -22.215 1.00 97.75 172 VAL A O 1
ATOM 1398 N N . ALA A 1 173 ? 7.129 1.923 -20.036 1.00 96.56 173 ALA A N 1
ATOM 1399 C CA . ALA A 1 173 ? 7.597 0.546 -19.981 1.00 96.56 173 ALA A CA 1
ATOM 1400 C C . ALA A 1 173 ? 6.702 -0.407 -20.798 1.00 96.56 173 ALA A C 1
ATOM 1402 O O . ALA A 1 173 ? 7.212 -1.283 -21.497 1.00 96.56 173 ALA A O 1
ATOM 1403 N N . LEU A 1 174 ? 5.381 -0.215 -20.748 1.00 95.88 174 LEU A N 1
ATOM 1404 C CA . LEU A 1 174 ? 4.410 -0.983 -21.531 1.00 95.88 174 LEU A CA 1
ATOM 1405 C C . LEU A 1 174 ? 4.542 -0.713 -23.032 1.00 95.88 174 LEU A C 1
ATOM 1407 O O . LEU A 1 174 ? 4.474 -1.651 -23.822 1.00 95.88 174 LEU A O 1
A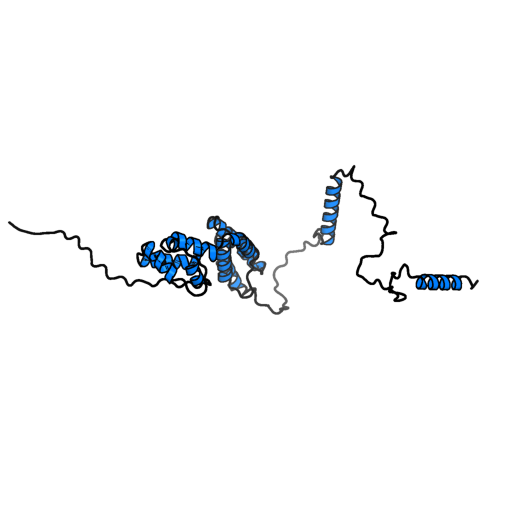TOM 1411 N N . GLU A 1 175 ? 4.767 0.542 -23.428 1.00 95.44 175 GLU A N 1
ATOM 1412 C CA . GLU A 1 175 ? 5.043 0.912 -24.821 1.00 95.44 175 GLU A CA 1
ATOM 1413 C C . GLU A 1 175 ? 6.247 0.124 -25.356 1.00 95.44 175 GLU A C 1
ATOM 1415 O O . GLU A 1 175 ? 6.160 -0.517 -26.406 1.00 95.44 175 GLU A O 1
ATOM 1420 N N . TYR A 1 176 ? 7.337 0.059 -24.588 1.00 95.19 176 TYR A N 1
ATOM 1421 C CA . TYR A 1 176 ? 8.511 -0.733 -24.950 1.00 95.19 176 TYR A CA 1
ATOM 1422 C C . TYR A 1 176 ? 8.210 -2.237 -25.053 1.00 95.19 176 TYR A C 1
ATOM 1424 O O . TYR A 1 176 ? 8.609 -2.879 -26.028 1.00 95.19 176 TYR A O 1
ATOM 1432 N N . GLU A 1 177 ? 7.511 -2.817 -24.068 1.00 92.94 177 GLU A N 1
ATOM 1433 C CA . GLU A 1 177 ? 7.142 -4.240 -24.098 1.00 92.94 177 GLU A CA 1
ATOM 1434 C C . GLU A 1 177 ? 6.200 -4.575 -25.259 1.00 92.94 177 GLU A C 1
ATOM 1436 O O . GLU A 1 177 ? 6.275 -5.680 -25.792 1.00 92.94 177 GLU A O 1
ATOM 1441 N N . SER A 1 178 ? 5.367 -3.630 -25.702 1.00 91.50 178 SER A N 1
ATOM 1442 C CA . SER A 1 178 ? 4.503 -3.820 -26.871 1.00 91.50 178 SER A CA 1
ATOM 1443 C C . SER A 1 178 ? 5.296 -3.946 -28.178 1.00 91.50 178 SER A C 1
ATOM 1445 O O . SER A 1 178 ? 4.889 -4.687 -29.071 1.00 91.50 178 SER A O 1
ATOM 1447 N N . PHE A 1 179 ? 6.451 -3.277 -28.274 1.00 90.69 179 PHE A N 1
ATOM 1448 C CA . PHE A 1 179 ? 7.317 -3.315 -29.453 1.00 90.69 179 PHE A CA 1
ATOM 1449 C C . PHE A 1 179 ? 8.302 -4.492 -29.423 1.00 90.69 179 PHE A C 1
ATOM 1451 O O . PHE A 1 179 ? 8.472 -5.200 -30.412 1.00 90.69 179 PHE A O 1
ATOM 1458 N N . VAL A 1 180 ? 8.971 -4.714 -28.287 1.00 87.69 180 VAL A N 1
ATOM 1459 C CA . VAL A 1 180 ? 10.035 -5.730 -28.158 1.00 87.69 180 VAL A CA 1
ATOM 1460 C C . VAL A 1 180 ? 9.482 -7.094 -27.734 1.00 87.69 180 VAL A C 1
ATOM 1462 O O . VAL A 1 180 ? 10.143 -8.115 -27.927 1.00 87.69 180 VAL A O 1
ATOM 1465 N N . GLY A 1 181 ? 8.274 -7.143 -27.178 1.00 77.00 181 GLY A N 1
ATOM 1466 C CA . GLY A 1 181 ? 7.726 -8.303 -26.483 1.00 77.00 181 GLY A CA 1
ATOM 1467 C C . GLY A 1 181 ? 8.176 -8.371 -25.015 1.00 77.00 181 GLY A C 1
ATOM 1468 O O . GLY A 1 181 ? 9.096 -7.652 -24.603 1.00 77.00 181 GLY A O 1
ATOM 1469 N N . PRO A 1 182 ? 7.559 -9.247 -24.197 1.00 67.56 182 PRO A N 1
ATOM 1470 C CA . PRO A 1 182 ? 7.865 -9.328 -22.775 1.00 67.56 182 PRO A CA 1
ATOM 1471 C C . PRO A 1 182 ? 9.312 -9.781 -22.573 1.00 67.56 182 PRO A C 1
ATOM 1473 O O . PRO A 1 182 ? 9.762 -10.780 -23.137 1.00 67.56 182 PRO A O 1
ATOM 1476 N N . SER A 1 183 ? 10.050 -9.044 -21.748 1.00 61.00 183 SER A N 1
ATOM 1477 C CA . SER A 1 183 ? 11.492 -9.266 -21.562 1.00 61.00 183 SER A CA 1
ATOM 1478 C C . SER A 1 183 ? 11.828 -10.533 -20.760 1.00 61.00 183 SER A C 1
ATOM 1480 O O . SER A 1 183 ? 12.977 -10.966 -20.753 1.00 61.00 183 SER A O 1
ATOM 1482 N N . ASP A 1 184 ? 10.826 -11.143 -20.120 1.00 58.34 184 ASP A N 1
ATOM 1483 C CA . ASP A 1 184 ? 10.960 -12.319 -19.248 1.00 58.34 184 ASP A CA 1
ATOM 1484 C C . ASP A 1 184 ? 10.766 -13.660 -19.976 1.00 58.34 184 ASP A C 1
ATOM 1486 O O . ASP A 1 184 ? 10.870 -14.738 -19.370 1.00 58.34 184 ASP A O 1
ATOM 1490 N N . VAL A 1 185 ? 10.475 -13.618 -21.280 1.00 53.94 185 VAL A N 1
ATOM 1491 C CA . VAL A 1 185 ? 10.387 -14.821 -22.108 1.00 53.94 185 VAL A CA 1
ATOM 1492 C C . VAL A 1 185 ? 11.802 -15.203 -22.523 1.00 53.94 185 VAL A C 1
ATOM 1494 O O . VAL A 1 185 ? 12.466 -14.473 -23.258 1.00 53.94 185 VAL A O 1
ATOM 1497 N N . VAL A 1 186 ? 12.273 -16.356 -22.042 1.00 45.41 186 VAL A N 1
ATOM 1498 C CA . VAL A 1 186 ? 13.522 -16.978 -22.501 1.00 45.41 186 VAL A CA 1
ATOM 1499 C C . VAL A 1 186 ? 13.424 -17.135 -24.016 1.00 45.41 186 VAL A C 1
ATOM 1501 O O . VAL A 1 186 ? 12.704 -18.003 -24.508 1.00 45.41 186 VAL A O 1
ATOM 1504 N N . ARG A 1 187 ? 14.122 -16.283 -24.768 1.00 55.59 187 ARG A N 1
ATOM 1505 C CA . ARG A 1 187 ? 14.305 -16.507 -26.199 1.00 55.59 187 ARG A CA 1
ATOM 1506 C C . ARG A 1 187 ? 15.276 -17.676 -26.349 1.00 55.59 187 ARG A C 1
ATOM 1508 O O . ARG A 1 187 ? 16.309 -17.706 -25.679 1.00 55.59 187 ARG A O 1
ATOM 1515 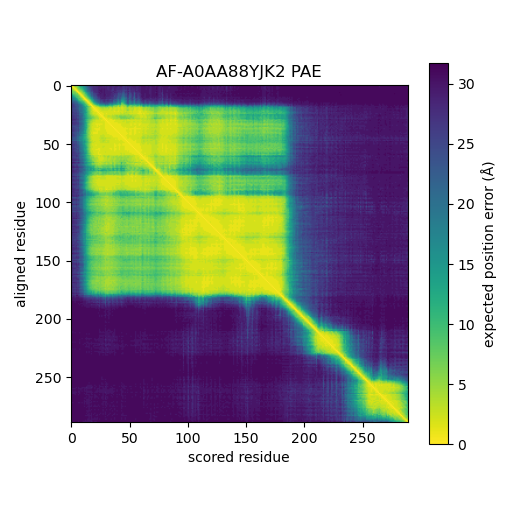N N . LYS A 1 188 ? 14.941 -18.650 -27.203 1.00 40.12 188 LYS A N 1
ATOM 1516 C CA . LYS A 1 188 ? 15.950 -19.598 -27.703 1.00 40.12 188 LYS A CA 1
ATOM 1517 C C . LYS A 1 188 ? 17.097 -18.777 -28.314 1.00 40.12 188 LYS A C 1
ATOM 1519 O O . LYS A 1 188 ? 16.801 -17.725 -28.884 1.00 40.12 188 LYS A O 1
ATOM 1524 N N . PRO A 1 189 ? 18.363 -19.218 -28.215 1.00 39.94 189 PRO A N 1
ATOM 1525 C CA . PRO A 1 189 ? 19.435 -18.592 -28.976 1.00 39.94 189 PRO A CA 1
ATOM 1526 C C . PRO A 1 189 ? 19.036 -18.660 -30.452 1.00 39.94 189 PRO A C 1
ATOM 1528 O O . PRO A 1 189 ? 18.901 -19.752 -30.999 1.00 39.94 189 PRO A O 1
ATOM 1531 N N . GLN A 1 190 ? 18.725 -17.516 -31.054 1.00 45.34 190 GLN A N 1
ATOM 1532 C CA . GLN A 1 190 ? 18.653 -17.403 -32.501 1.00 45.34 190 GLN A CA 1
ATOM 1533 C C . GLN A 1 190 ? 20.036 -16.955 -32.937 1.00 45.34 190 GLN A C 1
ATOM 1535 O O . GLN A 1 190 ? 20.421 -15.805 -32.727 1.00 45.34 190 GLN A O 1
ATOM 1540 N N . ASP A 1 191 ? 20.786 -17.908 -33.477 1.00 49.06 191 ASP A N 1
ATOM 1541 C CA . ASP A 1 191 ? 21.827 -17.602 -34.438 1.00 49.06 191 ASP A CA 1
ATOM 1542 C C . ASP A 1 191 ? 21.109 -16.981 -35.633 1.00 49.06 191 ASP A C 1
ATOM 1544 O O . ASP A 1 191 ? 20.375 -17.689 -36.313 1.00 49.06 191 ASP A O 1
ATOM 1548 N N . ASP A 1 192 ? 21.245 -15.675 -35.866 1.00 40.09 192 ASP A N 1
ATOM 1549 C CA . ASP A 1 192 ? 20.970 -15.164 -37.202 1.00 40.09 192 ASP A CA 1
ATOM 1550 C C . ASP A 1 192 ? 21.787 -13.929 -37.568 1.00 40.09 192 ASP A C 1
ATOM 1552 O O . ASP A 1 192 ? 22.044 -13.007 -36.790 1.00 40.09 192 ASP A O 1
ATOM 1556 N N . ILE A 1 193 ? 22.236 -14.027 -38.809 1.00 44.78 193 ILE A N 1
ATOM 1557 C CA . ILE A 1 193 ? 23.229 -13.252 -39.523 1.00 44.78 193 ILE A CA 1
ATOM 1558 C C . ILE A 1 193 ? 22.507 -12.183 -40.356 1.00 44.78 193 ILE A C 1
ATOM 1560 O O . ILE A 1 193 ? 21.424 -12.407 -40.883 1.00 44.78 193 ILE A O 1
ATOM 1564 N N . SER A 1 194 ? 23.201 -11.061 -40.556 1.00 43.62 194 SER A N 1
ATOM 1565 C CA . SER A 1 194 ? 22.986 -10.024 -41.576 1.00 43.62 194 SER A CA 1
ATOM 1566 C C . SER A 1 194 ? 21.757 -9.117 -41.461 1.00 43.62 194 SER A C 1
ATOM 1568 O O . SER A 1 194 ? 20.668 -9.446 -41.908 1.00 43.62 194 SER A O 1
ATOM 1570 N N . GLU A 1 195 ? 22.016 -7.866 -41.081 1.00 37.38 195 GLU A N 1
ATOM 1571 C CA . GLU A 1 195 ? 21.453 -6.724 -41.799 1.00 37.38 195 GLU A CA 1
ATOM 1572 C C . GLU A 1 195 ? 22.593 -5.763 -42.159 1.00 37.38 195 GLU A C 1
ATOM 1574 O O . GLU A 1 195 ? 23.448 -5.412 -41.346 1.00 37.38 195 GLU A O 1
ATOM 1579 N N . THR A 1 196 ? 22.644 -5.437 -43.447 1.00 41.84 196 THR A N 1
ATOM 1580 C CA . THR A 1 196 ? 23.604 -4.537 -44.095 1.00 41.84 196 THR A CA 1
ATOM 1581 C C . THR A 1 196 ? 23.061 -3.104 -44.037 1.00 41.84 196 THR A C 1
ATOM 1583 O O . THR A 1 196 ? 21.847 -2.951 -43.949 1.00 41.84 196 THR A O 1
ATOM 1586 N N . ILE A 1 197 ? 23.958 -2.106 -44.200 1.00 37.53 197 ILE A N 1
ATOM 1587 C CA . ILE A 1 197 ? 23.793 -0.629 -44.364 1.00 37.53 197 ILE A CA 1
ATOM 1588 C C . ILE A 1 197 ? 24.345 0.103 -43.110 1.00 37.53 197 ILE A C 1
ATOM 1590 O O . ILE A 1 197 ? 23.784 -0.031 -42.034 1.00 37.53 197 ILE A O 1
ATOM 1594 N N . CYS A 1 198 ? 25.467 0.846 -43.085 1.00 30.06 198 CYS A N 1
ATOM 1595 C CA . CYS A 1 198 ? 26.250 1.615 -44.072 1.00 30.06 198 CYS A CA 1
ATOM 1596 C C . CYS A 1 198 ? 27.771 1.589 -43.754 1.00 30.06 198 CYS A C 1
ATOM 1598 O O . CYS A 1 198 ? 28.144 1.471 -42.586 1.00 30.06 198 CYS A O 1
ATOM 1600 N N . PRO A 1 199 ? 28.662 1.826 -44.742 1.00 40.97 199 PRO A N 1
ATOM 1601 C CA . PRO A 1 199 ? 30.104 1.920 -44.529 1.00 40.97 199 PRO A CA 1
ATOM 1602 C C . PRO A 1 199 ? 30.527 3.355 -44.174 1.00 40.97 199 PRO A C 1
ATOM 1604 O O . PRO A 1 199 ? 30.619 4.221 -45.045 1.00 40.97 199 PRO A O 1
ATOM 1607 N N . VAL A 1 200 ? 30.859 3.608 -42.905 1.00 32.59 200 VAL A N 1
ATOM 1608 C CA . VAL A 1 200 ? 31.703 4.756 -42.538 1.00 32.59 200 VAL A CA 1
ATOM 1609 C C . VAL A 1 200 ? 33.093 4.241 -42.196 1.00 32.59 200 VAL A C 1
ATOM 1611 O O . VAL A 1 200 ? 33.288 3.359 -41.365 1.00 32.59 200 VAL A O 1
ATOM 1614 N N . LYS A 1 201 ? 34.042 4.785 -42.951 1.00 35.34 201 LYS A N 1
ATOM 1615 C CA . LYS A 1 201 ? 35.461 4.463 -43.010 1.00 35.34 201 LYS A CA 1
ATOM 1616 C C . LYS A 1 201 ? 36.104 4.367 -41.627 1.00 35.34 201 LYS A C 1
ATOM 1618 O O . LYS A 1 201 ? 35.917 5.234 -40.781 1.00 35.34 201 LYS A O 1
ATOM 1623 N N . GLN A 1 202 ? 36.924 3.326 -41.495 1.00 35.12 202 GLN A N 1
ATOM 1624 C CA . GLN A 1 202 ? 38.158 3.255 -40.713 1.00 35.12 202 GLN A CA 1
ATOM 1625 C C . GLN A 1 202 ? 38.481 4.500 -39.871 1.00 35.12 202 GLN A C 1
ATOM 1627 O O . GLN A 1 202 ? 39.067 5.463 -40.358 1.00 35.12 202 GLN A O 1
ATOM 1632 N N . LEU A 1 203 ? 38.255 4.382 -38.567 1.00 36.53 203 LEU A N 1
ATOM 1633 C CA . LEU A 1 203 ? 39.256 4.787 -37.587 1.00 36.53 203 LEU A CA 1
ATOM 1634 C C . LEU A 1 203 ? 39.730 3.513 -36.896 1.00 36.53 203 LEU A C 1
ATOM 1636 O O . LEU A 1 203 ? 39.207 3.086 -35.872 1.00 36.53 203 LEU A O 1
ATOM 1640 N N . VAL A 1 204 ? 40.692 2.855 -37.538 1.00 38.00 204 VAL A N 1
ATOM 1641 C CA . VAL A 1 204 ? 41.435 1.756 -36.929 1.00 38.00 204 VAL A CA 1
ATOM 1642 C C . VAL A 1 204 ? 42.482 2.379 -36.003 1.00 38.00 204 VAL A C 1
ATOM 1644 O O . VAL A 1 204 ? 43.237 3.253 -36.422 1.00 38.00 204 VAL A O 1
ATOM 1647 N N . ASN A 1 205 ? 42.536 1.863 -34.776 1.00 40.06 205 ASN A N 1
ATOM 1648 C CA . ASN A 1 205 ? 43.649 1.917 -33.824 1.00 40.06 205 ASN A CA 1
ATOM 1649 C C . ASN A 1 205 ? 43.905 3.224 -33.053 1.00 40.06 205 ASN A C 1
ATOM 1651 O O . ASN A 1 205 ? 44.783 4.013 -33.388 1.00 40.06 205 ASN A O 1
ATOM 1655 N N . LYS A 1 206 ? 43.277 3.308 -31.873 1.00 35.47 206 LYS A N 1
ATOM 1656 C CA . LYS A 1 206 ? 43.995 3.505 -30.598 1.00 35.47 206 LYS A CA 1
ATOM 1657 C C . LYS A 1 206 ? 43.215 2.839 -29.461 1.00 35.47 206 LYS A C 1
ATOM 1659 O O . LYS A 1 206 ? 42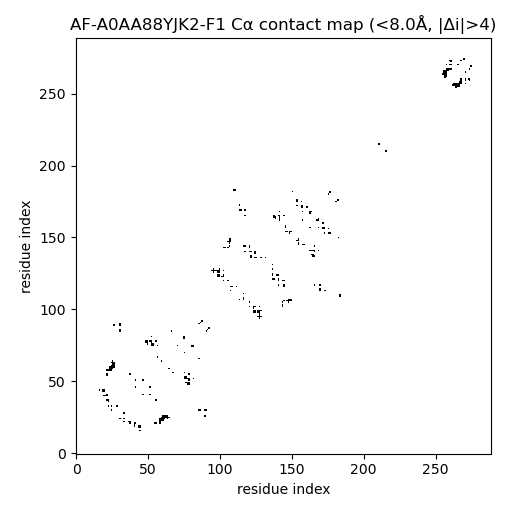.560 3.469 -28.644 1.00 35.47 206 LYS A O 1
ATOM 1664 N N . SER A 1 207 ? 43.267 1.514 -29.443 1.00 47.25 207 SER A N 1
ATOM 1665 C CA . SER A 1 207 ? 42.992 0.726 -28.250 1.00 47.25 207 SER A CA 1
ATOM 1666 C C . SER A 1 207 ? 44.166 0.870 -27.280 1.00 47.25 207 SER A C 1
ATOM 1668 O O . SER A 1 207 ? 45.193 0.221 -27.455 1.00 47.25 207 SER A O 1
ATOM 1670 N N . SER A 1 208 ? 44.002 1.702 -26.256 1.00 48.94 208 SER A N 1
ATOM 1671 C CA . SER A 1 208 ? 44.679 1.555 -24.965 1.00 48.94 208 SER A CA 1
ATOM 1672 C C . SER A 1 208 ? 43.943 2.417 -23.943 1.00 48.94 208 SER A C 1
ATOM 1674 O O . SER A 1 208 ? 44.054 3.634 -24.006 1.00 48.94 208 SER A O 1
ATOM 1676 N N . ASP A 1 209 ? 43.143 1.760 -23.097 1.00 50.81 209 ASP A N 1
ATOM 1677 C CA . ASP A 1 209 ? 42.767 2.147 -21.717 1.00 50.81 209 ASP A CA 1
ATOM 1678 C C . ASP A 1 209 ? 41.338 1.733 -21.328 1.00 50.81 209 ASP A C 1
ATOM 1680 O O . ASP A 1 209 ? 40.640 2.414 -20.584 1.00 50.81 209 ASP A O 1
ATOM 1684 N N . ILE A 1 210 ? 40.913 0.536 -21.746 1.00 53.22 210 ILE A N 1
ATOM 1685 C CA . ILE A 1 210 ? 39.948 -0.214 -20.938 1.00 53.22 210 ILE A CA 1
ATOM 1686 C C . ILE A 1 210 ? 40.768 -0.895 -19.840 1.00 53.22 210 ILE A C 1
ATOM 1688 O O . ILE A 1 210 ? 41.567 -1.797 -20.107 1.00 53.22 210 ILE A O 1
ATOM 1692 N N . MET A 1 211 ? 40.635 -0.404 -18.608 1.00 53.69 211 MET A N 1
ATOM 1693 C CA . MET A 1 211 ? 41.278 -0.996 -17.442 1.00 53.69 211 MET A CA 1
ATOM 1694 C C . MET A 1 211 ? 40.758 -2.419 -17.234 1.00 53.69 211 MET A C 1
ATOM 1696 O O . MET A 1 211 ? 39.581 -2.626 -16.946 1.00 53.69 211 MET A O 1
ATOM 1700 N N . THR A 1 212 ? 41.638 -3.408 -17.369 1.00 69.50 212 THR A N 1
ATOM 1701 C CA . THR A 1 212 ? 41.332 -4.778 -16.955 1.00 69.50 212 THR A CA 1
ATOM 1702 C C . THR A 1 212 ? 41.143 -4.831 -15.439 1.00 69.50 212 THR A C 1
ATOM 1704 O O . THR A 1 212 ? 41.684 -4.004 -14.700 1.00 69.50 212 THR A O 1
ATOM 1707 N N . THR A 1 213 ? 40.397 -5.823 -14.960 1.00 64.44 213 THR A N 1
ATOM 1708 C CA . THR A 1 213 ? 40.164 -6.072 -13.529 1.00 64.44 213 THR A CA 1
ATOM 1709 C C . THR A 1 213 ? 41.466 -6.166 -12.729 1.00 64.44 213 THR A C 1
ATOM 1711 O O . THR A 1 213 ? 41.547 -5.612 -11.633 1.00 64.44 213 THR A O 1
ATOM 1714 N N . GLU A 1 214 ? 42.522 -6.760 -13.297 1.00 72.31 214 GLU A N 1
ATOM 1715 C CA . GLU A 1 214 ? 43.866 -6.763 -12.706 1.00 72.31 214 GLU A CA 1
ATOM 1716 C C . GLU A 1 214 ? 44.446 -5.357 -12.522 1.00 72.31 214 GLU A C 1
ATOM 1718 O O . GLU A 1 214 ? 44.985 -5.058 -11.454 1.00 72.31 214 GLU A O 1
ATOM 1723 N N . LYS A 1 215 ? 44.327 -4.487 -13.535 1.00 74.50 215 LYS A N 1
ATOM 1724 C CA . LYS A 1 215 ? 44.864 -3.121 -13.472 1.00 74.50 215 LYS A CA 1
ATOM 1725 C C . LYS A 1 215 ? 44.093 -2.275 -12.459 1.00 74.50 215 LYS A C 1
ATOM 1727 O O . LYS A 1 215 ? 44.710 -1.507 -11.728 1.00 74.50 215 LYS A O 1
ATOM 1732 N N . VAL A 1 216 ? 42.768 -2.437 -12.359 1.00 74.56 216 VAL A N 1
ATOM 1733 C CA . VAL A 1 216 ? 41.957 -1.768 -11.321 1.00 74.56 216 VAL A CA 1
ATOM 1734 C C . VAL A 1 216 ? 42.392 -2.225 -9.928 1.00 74.56 216 VAL A C 1
ATOM 1736 O O . VAL A 1 216 ? 42.624 -1.393 -9.052 1.00 74.56 216 VAL A O 1
ATOM 1739 N N . ALA A 1 217 ? 42.589 -3.532 -9.731 1.00 74.88 217 ALA A N 1
ATOM 1740 C CA . ALA A 1 217 ? 43.069 -4.071 -8.462 1.00 74.88 217 ALA A CA 1
ATOM 1741 C C . ALA A 1 217 ? 44.469 -3.543 -8.100 1.00 74.88 217 ALA A C 1
ATOM 1743 O O . ALA A 1 217 ? 44.760 -3.301 -6.928 1.00 74.88 217 ALA A O 1
ATOM 1744 N N . GLU A 1 218 ? 45.337 -3.338 -9.089 1.00 80.88 218 GLU A N 1
ATOM 1745 C CA . GLU A 1 218 ? 46.666 -2.763 -8.889 1.00 80.88 218 GLU A CA 1
ATOM 1746 C C . GLU A 1 218 ? 46.626 -1.280 -8.516 1.00 80.88 218 GLU A C 1
ATOM 1748 O O . GLU A 1 218 ? 47.311 -0.872 -7.576 1.00 80.88 218 GLU A O 1
ATOM 1753 N N . ILE A 1 219 ? 45.759 -0.491 -9.159 1.00 80.19 219 ILE A N 1
ATOM 1754 C CA . ILE A 1 219 ? 45.525 0.903 -8.765 1.00 80.19 219 ILE A CA 1
ATOM 1755 C C . ILE A 1 219 ? 45.000 0.972 -7.329 1.00 80.19 219 ILE A C 1
ATOM 1757 O O . ILE A 1 219 ? 45.540 1.733 -6.528 1.00 80.19 219 ILE A O 1
ATOM 1761 N N . CYS A 1 220 ? 44.026 0.137 -6.954 1.00 75.69 220 CYS A N 1
ATOM 1762 C CA . CYS A 1 220 ? 43.524 0.094 -5.579 1.00 75.69 220 CYS A CA 1
ATOM 1763 C C . CYS A 1 220 ? 44.633 -0.240 -4.567 1.00 75.69 220 CYS A C 1
ATOM 1765 O O . CYS A 1 220 ? 44.731 0.419 -3.533 1.00 75.69 220 CYS A O 1
ATOM 1767 N N . ARG A 1 221 ? 45.513 -1.209 -4.870 1.00 81.19 221 ARG A N 1
ATOM 1768 C CA . ARG A 1 221 ? 46.669 -1.536 -4.012 1.00 81.19 221 ARG A CA 1
ATOM 1769 C C . ARG A 1 221 ? 47.613 -0.345 -3.838 1.00 81.19 221 ARG A C 1
ATOM 1771 O O . ARG A 1 221 ? 48.084 -0.102 -2.729 1.00 81.19 221 ARG A O 1
ATOM 1778 N N . ASN A 1 222 ? 47.871 0.403 -4.907 1.00 79.75 222 ASN A N 1
ATOM 1779 C CA . ASN A 1 222 ? 48.782 1.546 -4.878 1.00 79.75 222 ASN A CA 1
ATOM 1780 C C . ASN A 1 222 ? 48.196 2.747 -4.125 1.00 79.75 222 ASN A C 1
ATOM 1782 O O . ASN A 1 222 ? 48.915 3.378 -3.351 1.00 79.75 222 ASN A O 1
ATOM 1786 N N . VAL A 1 223 ? 46.894 3.010 -4.272 1.00 79.31 223 VAL A N 1
ATOM 1787 C CA . VAL A 1 223 ? 46.188 4.056 -3.514 1.00 79.31 223 VAL A CA 1
ATOM 1788 C C . VAL A 1 223 ? 46.172 3.722 -2.022 1.00 79.31 223 VAL A C 1
ATOM 1790 O O . VAL A 1 223 ? 46.553 4.558 -1.211 1.00 79.31 223 VAL A O 1
ATOM 1793 N N . ILE A 1 224 ? 45.848 2.477 -1.648 1.00 77.12 224 ILE A N 1
ATOM 1794 C CA . ILE A 1 224 ? 45.903 2.028 -0.245 1.00 77.12 224 ILE A CA 1
ATOM 1795 C C . ILE A 1 224 ? 47.318 2.206 0.323 1.00 77.12 224 ILE A C 1
ATOM 1797 O O . ILE A 1 224 ? 47.481 2.685 1.442 1.00 77.12 224 ILE A O 1
ATOM 1801 N N . ARG A 1 225 ? 48.357 1.874 -0.452 1.00 77.31 225 ARG A N 1
ATOM 1802 C CA . ARG A 1 225 ? 49.755 2.041 -0.032 1.00 77.31 225 ARG A CA 1
ATOM 1803 C C . ARG A 1 225 ? 50.134 3.508 0.185 1.00 77.31 225 ARG A C 1
ATOM 1805 O O . ARG A 1 225 ? 50.839 3.801 1.145 1.00 77.31 225 ARG A O 1
ATOM 1812 N N . GLN A 1 226 ? 49.676 4.413 -0.681 1.00 73.00 226 GLN A N 1
ATOM 1813 C CA . GLN A 1 226 ? 49.895 5.853 -0.524 1.00 73.00 226 GLN A CA 1
ATOM 1814 C C . GLN A 1 226 ? 49.155 6.423 0.686 1.00 73.00 226 GLN A C 1
ATOM 1816 O O . GLN A 1 226 ? 49.735 7.223 1.413 1.00 73.00 226 GLN A O 1
ATOM 1821 N N . GLU A 1 227 ? 47.915 6.002 0.936 1.00 71.31 227 GLU A N 1
ATOM 1822 C CA . GLU A 1 227 ? 47.161 6.455 2.110 1.00 71.31 227 GLU A CA 1
ATOM 1823 C C . GLU A 1 227 ? 47.761 5.922 3.419 1.00 71.31 227 GLU A C 1
ATOM 1825 O O . GLU A 1 227 ? 47.872 6.664 4.391 1.00 71.31 227 GLU A O 1
ATOM 1830 N N . LEU A 1 228 ? 48.260 4.681 3.435 1.00 64.75 228 LEU A N 1
ATOM 1831 C CA . LEU A 1 228 ? 48.983 4.131 4.588 1.00 64.75 228 LEU A CA 1
ATOM 1832 C C . LEU A 1 228 ? 50.336 4.819 4.831 1.00 64.75 228 LEU A C 1
ATOM 1834 O O . LEU A 1 228 ? 50.760 4.917 5.976 1.00 64.75 228 LEU A O 1
ATOM 1838 N N . ALA A 1 229 ? 51.002 5.322 3.786 1.00 64.62 229 ALA A N 1
ATOM 1839 C CA . ALA A 1 229 ? 52.258 6.067 3.914 1.00 64.62 229 ALA A CA 1
ATOM 1840 C C . ALA A 1 229 ? 52.073 7.494 4.470 1.00 64.62 229 ALA A C 1
ATOM 1842 O O . ALA A 1 229 ? 53.044 8.103 4.913 1.00 64.62 229 ALA A O 1
ATOM 1843 N N . LYS A 1 230 ? 50.842 8.025 4.454 1.00 66.69 230 LYS A N 1
ATOM 1844 C CA . LYS A 1 230 ? 50.482 9.319 5.064 1.00 66.69 230 LYS A CA 1
ATOM 1845 C C . LYS A 1 230 ? 50.187 9.208 6.563 1.00 66.69 230 LYS A C 1
ATOM 1847 O O . LYS A 1 230 ? 50.143 10.227 7.247 1.00 66.69 230 LYS A O 1
ATOM 1852 N N . PHE A 1 231 ? 49.988 7.993 7.074 1.00 58.38 231 PHE A N 1
ATOM 1853 C CA . PHE A 1 231 ? 49.881 7.731 8.504 1.00 58.38 231 PHE A CA 1
ATOM 1854 C C . PHE A 1 231 ? 51.281 7.535 9.091 1.00 58.38 231 PHE A C 1
ATOM 1856 O O . PHE A 1 231 ? 51.926 6.513 8.860 1.00 58.38 231 PHE A O 1
ATOM 1863 N N . ASP A 1 232 ? 51.749 8.510 9.872 1.00 56.03 232 ASP A N 1
ATOM 1864 C CA . ASP A 1 232 ? 52.985 8.378 10.641 1.00 56.03 232 ASP A CA 1
ATOM 1865 C C . ASP A 1 232 ? 52.790 7.352 11.775 1.00 56.03 232 ASP A C 1
ATOM 1867 O O . ASP A 1 232 ? 52.302 7.650 12.865 1.00 56.03 232 ASP A O 1
ATOM 1871 N N . LEU A 1 233 ? 53.139 6.096 11.489 1.00 56.28 233 LEU A N 1
ATOM 1872 C CA . LEU A 1 233 ? 53.206 4.992 12.449 1.00 56.28 233 LEU A CA 1
ATOM 1873 C C . LEU A 1 233 ? 54.592 4.912 13.117 1.00 56.28 233 LEU A C 1
ATOM 1875 O O . LEU A 1 233 ? 55.051 3.828 13.476 1.00 56.28 233 LEU A O 1
ATOM 1879 N N . GLY A 1 234 ? 55.255 6.049 13.345 1.00 52.75 234 GLY A N 1
ATOM 1880 C CA . GLY A 1 234 ? 56.550 6.152 14.025 1.00 52.75 234 GLY A CA 1
ATOM 1881 C C . GLY A 1 234 ? 56.603 5.702 15.497 1.00 52.75 234 GLY A C 1
ATOM 1882 O O . GLY A 1 234 ? 57.639 5.860 16.138 1.00 52.75 234 GLY A O 1
ATOM 1883 N N . SER A 1 235 ? 55.543 5.119 16.072 1.00 53.66 235 SER A N 1
ATOM 1884 C CA . SER A 1 235 ? 55.586 4.595 17.454 1.00 53.66 235 SER A CA 1
ATOM 1885 C C . SER A 1 235 ? 54.891 3.255 17.694 1.00 53.66 235 SER A C 1
ATOM 1887 O O . SER A 1 235 ? 54.984 2.704 18.792 1.00 53.66 235 SER A O 1
ATOM 1889 N N . TYR A 1 236 ? 54.257 2.656 16.685 1.00 47.28 236 TYR A N 1
ATOM 1890 C CA . TYR A 1 236 ? 53.661 1.334 16.864 1.00 47.28 236 TYR A CA 1
ATOM 1891 C C . TYR A 1 236 ? 54.683 0.242 16.563 1.00 47.28 236 TYR A C 1
ATOM 1893 O O . TYR A 1 236 ? 54.825 -0.241 15.441 1.00 47.28 236 TYR A O 1
ATOM 1901 N N . ARG A 1 237 ? 55.392 -0.190 17.611 1.00 51.06 237 ARG A N 1
ATOM 1902 C CA . ARG A 1 237 ? 56.072 -1.487 17.593 1.00 51.06 237 ARG A CA 1
ATOM 1903 C C . ARG A 1 237 ? 55.006 -2.576 17.594 1.00 51.06 237 ARG A C 1
ATOM 1905 O O . ARG A 1 237 ? 54.366 -2.816 18.616 1.00 51.06 237 ARG A O 1
ATOM 1912 N N . ALA A 1 238 ? 54.836 -3.244 16.456 1.00 46.91 238 ALA A N 1
ATOM 1913 C CA . ALA A 1 238 ? 54.107 -4.502 16.404 1.00 46.91 238 ALA A CA 1
ATOM 1914 C C . ALA A 1 238 ? 54.695 -5.459 17.463 1.00 46.91 238 ALA A C 1
ATOM 1916 O O . ALA A 1 238 ? 55.924 -5.607 17.522 1.00 46.91 238 ALA A O 1
ATOM 1917 N N . PRO A 1 239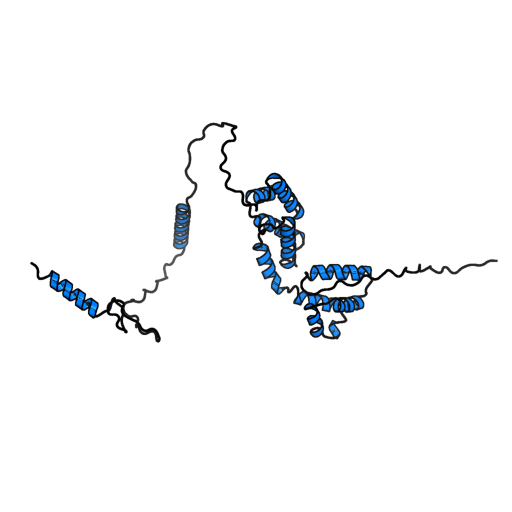 ? 53.875 -6.098 18.315 1.00 45.59 239 PRO A N 1
ATOM 1918 C CA . PRO A 1 239 ? 54.372 -7.131 19.208 1.00 45.59 239 PRO A CA 1
ATOM 1919 C C . PRO A 1 239 ? 55.043 -8.213 18.363 1.00 45.59 239 PRO A C 1
ATOM 1921 O O . PRO A 1 239 ? 54.480 -8.656 17.360 1.00 45.59 239 PRO A O 1
ATOM 1924 N N . ARG A 1 240 ? 56.249 -8.643 18.752 1.00 50.59 240 ARG A N 1
ATOM 1925 C CA . ARG A 1 240 ? 56.844 -9.849 18.168 1.00 50.59 240 ARG A CA 1
ATOM 1926 C C . ARG A 1 240 ? 55.842 -10.985 18.342 1.00 50.59 240 ARG A C 1
ATOM 1928 O O . ARG A 1 240 ? 55.386 -11.235 19.457 1.00 50.59 240 ARG A O 1
ATOM 1935 N N . SER A 1 241 ? 55.512 -11.646 17.237 1.00 49.84 241 SER A N 1
ATOM 1936 C CA . SER A 1 241 ? 54.731 -12.877 17.217 1.00 49.84 241 SER A CA 1
ATOM 1937 C C . SER A 1 241 ? 55.258 -13.826 18.300 1.00 49.84 241 SER A C 1
ATOM 1939 O O . SER A 1 241 ? 56.482 -13.979 18.393 1.00 49.84 241 SER A O 1
ATOM 1941 N N . PRO A 1 242 ? 54.399 -14.457 19.120 1.00 44.91 242 PRO A N 1
ATOM 1942 C CA . PRO A 1 242 ? 54.870 -15.444 20.078 1.00 44.91 242 PRO A CA 1
ATOM 1943 C C . PRO A 1 242 ? 55.604 -16.555 19.327 1.00 44.91 242 PRO A C 1
ATOM 1945 O O . PRO A 1 242 ? 55.131 -17.026 18.290 1.00 44.91 242 PRO A O 1
ATOM 1948 N N . ASP A 1 243 ? 56.769 -16.949 19.833 1.00 47.44 243 ASP A N 1
ATOM 1949 C CA . ASP A 1 243 ? 57.533 -18.072 19.305 1.00 47.44 243 ASP A CA 1
ATOM 1950 C C . ASP A 1 243 ? 56.661 -19.339 19.346 1.00 47.44 243 ASP A C 1
ATOM 1952 O O . ASP A 1 243 ? 56.339 -19.866 20.411 1.00 47.44 243 ASP A O 1
ATOM 1956 N N . MET A 1 244 ? 56.254 -19.825 18.170 1.00 46.66 244 MET A N 1
ATOM 1957 C CA . MET A 1 244 ? 55.372 -20.989 17.984 1.00 46.66 244 MET A CA 1
ATOM 1958 C C . MET A 1 244 ? 56.033 -22.322 18.382 1.00 46.66 244 MET A C 1
ATOM 1960 O O . MET A 1 244 ? 55.473 -23.391 18.148 1.00 46.66 244 MET A O 1
ATOM 1964 N N . ARG A 1 245 ? 57.230 -22.283 18.977 1.00 50.84 245 ARG A N 1
ATOM 1965 C CA . ARG A 1 245 ? 57.987 -23.464 19.404 1.00 50.84 245 ARG A CA 1
ATOM 1966 C C . ARG A 1 245 ? 57.528 -24.059 20.737 1.00 50.84 245 ARG A C 1
ATOM 1968 O O . ARG A 1 245 ? 57.978 -25.151 21.055 1.00 50.84 245 ARG A O 1
ATOM 1975 N N . ASN A 1 246 ? 56.639 -23.399 21.489 1.00 50.06 246 ASN A N 1
ATOM 1976 C CA . ASN A 1 246 ? 56.213 -23.855 22.824 1.00 50.06 246 ASN A CA 1
ATOM 1977 C C . ASN A 1 246 ? 54.725 -23.587 23.140 1.00 50.06 246 ASN A C 1
ATOM 1979 O O . ASN A 1 246 ? 54.384 -23.068 24.201 1.00 50.06 246 ASN A O 1
ATOM 1983 N N . ILE A 1 247 ? 53.806 -23.953 22.239 1.00 47.22 247 ILE A N 1
ATOM 1984 C CA . ILE A 1 247 ? 52.378 -24.019 22.597 1.00 47.22 247 ILE A CA 1
ATOM 1985 C C . ILE A 1 247 ? 52.115 -25.365 23.299 1.00 47.22 247 ILE A C 1
ATOM 1987 O O . ILE A 1 247 ? 52.363 -26.407 22.689 1.00 47.22 247 ILE A O 1
ATOM 1991 N N . PRO A 1 248 ? 51.596 -25.393 24.543 1.00 47.00 248 PRO A N 1
ATOM 1992 C CA . PRO A 1 248 ? 51.233 -26.640 25.207 1.00 47.00 248 PRO A CA 1
ATOM 1993 C C . PRO A 1 248 ? 50.109 -27.337 24.430 1.00 47.00 248 PRO A C 1
ATOM 1995 O O . PRO A 1 248 ? 49.008 -26.805 24.292 1.00 47.00 248 PRO A O 1
ATOM 1998 N N . PHE A 1 249 ? 50.377 -28.542 23.926 1.00 53.28 249 PHE A N 1
ATOM 1999 C CA . PHE A 1 249 ? 49.472 -29.331 23.075 1.00 53.28 249 PHE A CA 1
ATOM 2000 C C . PHE A 1 249 ? 48.289 -29.976 23.817 1.00 53.28 249 PHE A C 1
ATOM 2002 O O . PHE A 1 249 ? 47.717 -30.949 23.333 1.00 53.28 249 PHE A O 1
ATOM 2009 N N . ASN A 1 250 ? 47.882 -29.451 24.974 1.00 52.06 250 ASN A N 1
ATOM 2010 C CA . ASN A 1 250 ? 46.805 -30.048 25.757 1.00 52.06 250 ASN A CA 1
ATOM 2011 C C . ASN A 1 250 ? 45.599 -29.105 25.857 1.00 52.06 250 ASN A C 1
ATOM 2013 O O . ASN A 1 250 ? 45.421 -28.386 26.838 1.00 52.06 250 ASN A O 1
ATOM 2017 N N . ARG A 1 251 ? 44.762 -29.100 24.808 1.00 53.31 251 ARG A N 1
ATOM 2018 C CA . ARG A 1 251 ? 43.371 -28.637 24.924 1.00 53.31 251 ARG A CA 1
ATOM 2019 C C . ARG A 1 251 ? 42.526 -29.820 25.414 1.00 53.31 251 ARG A C 1
ATOM 2021 O O . ARG A 1 251 ? 42.527 -30.851 24.739 1.00 53.31 251 ARG A O 1
ATOM 2028 N N . PRO A 1 252 ? 41.791 -29.695 26.530 1.00 46.69 252 PRO A N 1
ATOM 2029 C CA . PRO A 1 252 ? 41.003 -30.799 27.059 1.00 46.69 252 PRO A CA 1
ATOM 2030 C C . PRO A 1 252 ? 39.910 -31.192 26.054 1.00 46.69 252 PRO A C 1
ATOM 2032 O O . PRO A 1 252 ? 39.129 -30.350 25.613 1.00 46.69 252 PRO A O 1
ATOM 2035 N N . GLY A 1 253 ? 39.878 -32.472 25.668 1.00 57.78 253 GLY A N 1
ATOM 2036 C CA . GLY A 1 253 ? 38.771 -33.070 24.911 1.00 57.78 253 GLY A CA 1
ATOM 2037 C C . GLY A 1 253 ? 39.029 -33.447 23.446 1.00 57.78 253 GLY A C 1
ATOM 2038 O O . GLY A 1 253 ? 38.115 -33.960 22.805 1.00 57.78 253 GLY A O 1
ATOM 2039 N N . ARG A 1 254 ? 40.237 -33.260 22.890 1.00 58.66 254 ARG A N 1
ATOM 2040 C CA . ARG A 1 254 ? 40.586 -33.819 21.565 1.00 58.66 254 ARG A CA 1
ATOM 2041 C C . ARG A 1 254 ? 41.731 -34.822 21.668 1.00 58.66 254 ARG A C 1
ATOM 2043 O O . ARG A 1 254 ? 42.850 -34.446 21.996 1.00 58.66 254 ARG A O 1
ATOM 2050 N N . ARG A 1 255 ? 41.450 -36.086 21.328 1.00 64.69 255 ARG A N 1
ATOM 2051 C CA . ARG A 1 255 ? 42.473 -37.121 21.122 1.00 64.69 255 ARG A CA 1
ATOM 2052 C C . ARG A 1 255 ? 43.288 -36.769 19.883 1.00 64.69 255 ARG A C 1
ATOM 2054 O O . ARG A 1 255 ? 42.754 -36.734 18.776 1.00 64.69 255 ARG A O 1
ATOM 2061 N N . ILE A 1 256 ? 44.556 -36.436 20.085 1.00 73.06 256 ILE A N 1
ATOM 2062 C CA . ILE A 1 256 ? 45.488 -36.123 19.005 1.00 73.06 256 ILE A CA 1
ATOM 2063 C C . ILE A 1 256 ? 46.147 -37.426 18.552 1.00 73.06 256 ILE A C 1
ATOM 2065 O O . ILE A 1 256 ? 46.821 -38.069 19.346 1.00 73.06 256 ILE A O 1
ATOM 2069 N N . ILE A 1 257 ? 45.893 -37.845 17.311 1.00 79.31 257 ILE A N 1
ATOM 2070 C CA . ILE A 1 257 ? 46.425 -39.087 16.730 1.00 79.31 257 ILE A CA 1
ATOM 2071 C C . ILE A 1 257 ? 47.473 -38.723 15.680 1.00 79.31 257 ILE A C 1
ATOM 2073 O O . ILE A 1 257 ? 47.224 -37.892 14.802 1.00 79.31 257 ILE A O 1
ATOM 2077 N N . CYS A 1 258 ? 48.638 -39.358 15.748 1.00 80.62 258 CYS A N 1
ATOM 2078 C CA . CYS A 1 258 ? 49.707 -39.162 14.785 1.00 80.62 258 CYS A CA 1
ATOM 2079 C C . CYS A 1 258 ? 49.330 -39.746 13.418 1.00 80.62 258 CYS A C 1
ATOM 2081 O O . CYS A 1 258 ? 49.012 -40.926 13.295 1.00 80.62 258 CYS A O 1
ATOM 2083 N N . TYR A 1 259 ? 49.425 -38.957 12.346 1.00 82.62 259 TYR A N 1
ATOM 2084 C CA . TYR A 1 259 ? 49.096 -39.439 10.999 1.00 82.62 259 TYR A CA 1
ATOM 2085 C C . TYR A 1 259 ? 50.091 -40.471 10.447 1.00 82.62 259 TYR A C 1
ATOM 2087 O O . TYR A 1 259 ? 49.709 -41.220 9.547 1.00 82.62 259 TYR A O 1
ATOM 2095 N N . TYR A 1 260 ? 51.299 -40.555 11.021 1.00 82.81 260 TYR A N 1
ATOM 2096 C CA . TYR A 1 260 ? 52.351 -41.491 10.619 1.00 82.81 260 TYR A CA 1
ATOM 2097 C C . TYR A 1 260 ? 52.247 -42.844 11.337 1.00 82.81 260 TYR A C 1
ATOM 2099 O O . TYR A 1 260 ? 51.960 -43.843 10.688 1.00 82.81 260 TYR A O 1
ATOM 2107 N N . CYS A 1 261 ? 52.411 -42.887 12.667 1.00 84.81 261 CYS A N 1
ATOM 2108 C CA . CYS A 1 261 ? 52.373 -44.143 13.435 1.00 84.81 261 CYS A CA 1
ATOM 2109 C C . CYS A 1 261 ? 50.982 -44.526 13.970 1.00 84.81 261 CYS A C 1
ATOM 2111 O O . CYS A 1 261 ? 50.824 -45.615 14.504 1.00 84.81 261 CYS A O 1
ATOM 2113 N N . LYS A 1 262 ? 49.976 -43.650 13.830 1.00 83.62 262 LYS A N 1
ATOM 2114 C CA . LYS A 1 262 ? 48.599 -43.838 14.332 1.00 83.62 262 LYS A CA 1
ATOM 2115 C C . LYS A 1 262 ? 48.455 -43.940 15.857 1.00 83.62 262 LYS A C 1
ATOM 2117 O O . LYS A 1 262 ? 47.371 -44.262 16.330 1.00 83.62 262 LYS A O 1
ATOM 2122 N N . GLU A 1 263 ? 49.489 -43.594 16.622 1.00 81.25 263 GLU A N 1
ATOM 2123 C CA . GLU A 1 263 ? 49.423 -43.537 18.087 1.00 81.25 263 GLU A CA 1
ATOM 2124 C C . GLU A 1 263 ? 48.915 -42.181 18.600 1.00 81.25 263 GLU A C 1
ATOM 2126 O O . GLU A 1 263 ? 49.079 -41.141 17.950 1.00 81.25 263 GLU A O 1
ATOM 2131 N N . GLU A 1 264 ? 48.285 -42.193 19.776 1.00 78.50 264 GLU A N 1
ATOM 2132 C CA . GLU A 1 264 ? 47.751 -41.000 20.435 1.00 78.50 264 GLU A CA 1
ATOM 2133 C C . GLU A 1 264 ? 48.851 -40.200 21.167 1.00 78.50 264 GLU A C 1
ATOM 2135 O O . GLU A 1 264 ? 49.854 -40.746 21.620 1.00 78.50 264 GLU A O 1
ATOM 2140 N N . GLY A 1 265 ? 48.666 -38.883 21.299 1.00 76.75 265 GLY A N 1
ATOM 2141 C CA . GLY A 1 265 ? 49.502 -38.006 22.132 1.00 76.75 265 GLY A CA 1
ATOM 2142 C C . GLY A 1 265 ? 50.520 -37.132 21.388 1.00 76.75 265 GLY A C 1
ATOM 2143 O O . GLY A 1 265 ? 51.106 -36.247 22.006 1.00 76.75 265 GLY A O 1
ATOM 2144 N N . HIS A 1 266 ? 50.707 -37.304 20.074 1.00 82.06 266 HIS A N 1
ATOM 2145 C CA . HIS A 1 266 ? 51.612 -36.469 19.271 1.00 82.06 266 HIS A CA 1
ATOM 2146 C C . HIS A 1 266 ? 51.139 -36.290 17.817 1.00 82.06 266 HIS A C 1
ATOM 2148 O O . HIS A 1 266 ? 50.266 -37.005 17.330 1.00 82.06 266 HIS A O 1
ATOM 2154 N N . VAL A 1 267 ? 51.726 -35.324 17.105 1.00 81.06 267 VAL A N 1
ATOM 2155 C CA . VAL A 1 267 ? 51.507 -35.100 15.663 1.00 81.06 267 VAL A CA 1
ATOM 2156 C C . VAL A 1 267 ? 52.697 -35.590 14.847 1.00 81.06 267 VAL A C 1
ATOM 2158 O O . VAL A 1 267 ? 53.822 -35.635 15.339 1.00 81.06 267 VAL A O 1
ATOM 2161 N N . GLU A 1 268 ? 52.464 -35.912 13.576 1.00 77.69 268 GLU A N 1
ATOM 2162 C CA . GLU A 1 268 ? 53.462 -36.475 12.656 1.00 77.69 268 GLU A CA 1
ATOM 2163 C C . GLU A 1 268 ? 54.843 -35.768 12.646 1.00 77.69 268 GLU A C 1
ATOM 2165 O O . GLU A 1 268 ? 55.850 -36.478 12.631 1.00 77.69 268 GLU A O 1
ATOM 2170 N N . PRO A 1 269 ? 54.960 -34.423 12.725 1.00 80.06 269 PRO A N 1
ATOM 2171 C CA . PRO A 1 269 ? 56.263 -33.744 12.809 1.00 80.06 269 PRO A CA 1
ATOM 2172 C C . PRO A 1 269 ? 57.103 -34.075 14.060 1.00 80.06 269 PRO A C 1
ATOM 2174 O O . PRO A 1 269 ? 58.322 -33.887 14.064 1.00 80.06 269 PRO A O 1
ATOM 2177 N N . MET A 1 270 ? 56.467 -34.556 15.131 1.00 74.62 270 MET A N 1
ATOM 2178 C CA . MET A 1 270 ? 57.108 -34.947 16.394 1.00 74.62 270 MET A CA 1
ATOM 2179 C C . MET A 1 270 ? 57.061 -36.464 16.626 1.00 74.62 270 MET A C 1
ATOM 2181 O O . MET A 1 270 ? 57.281 -36.919 17.743 1.00 74.62 270 MET A O 1
ATOM 2185 N N . CYS A 1 271 ? 56.775 -37.252 15.586 1.00 81.44 271 CYS A N 1
ATOM 2186 C CA . CYS A 1 271 ? 56.687 -38.702 15.702 1.00 81.44 271 CYS A CA 1
ATOM 2187 C C . CYS A 1 271 ? 58.076 -39.334 15.918 1.00 81.44 271 CYS A C 1
ATOM 2189 O O . CYS A 1 271 ? 58.942 -39.186 15.047 1.00 81.44 271 CYS A O 1
ATOM 2191 N N . PRO A 1 272 ? 58.305 -40.054 17.034 1.00 83.06 272 PRO A N 1
ATOM 2192 C CA . PRO A 1 272 ? 59.593 -40.686 17.319 1.00 83.06 272 PRO A CA 1
ATOM 2193 C C . PRO A 1 272 ? 59.925 -41.781 16.298 1.00 83.06 272 PRO A C 1
ATOM 2195 O O . PRO A 1 272 ? 61.042 -41.819 15.790 1.00 83.06 272 PRO A O 1
ATOM 2198 N N . VAL A 1 273 ? 58.925 -42.570 15.889 1.00 82.75 273 VAL A N 1
ATOM 2199 C CA . VAL A 1 273 ? 59.073 -43.619 14.863 1.00 82.75 273 VAL A CA 1
ATOM 2200 C C . VAL A 1 273 ? 59.536 -43.025 13.529 1.00 82.75 273 VAL A C 1
ATOM 2202 O O . VAL A 1 273 ? 60.468 -43.523 12.907 1.00 82.75 273 VAL A O 1
ATOM 2205 N N . LYS A 1 274 ? 58.947 -41.894 13.115 1.00 83.19 274 LYS A N 1
ATOM 2206 C CA . LYS A 1 274 ? 59.326 -41.212 11.868 1.00 83.19 274 LYS A CA 1
ATOM 2207 C C . LYS A 1 274 ? 60.763 -40.688 11.907 1.00 83.19 274 LYS A C 1
ATOM 2209 O O . LYS A 1 274 ? 61.448 -40.724 10.888 1.00 83.19 274 LYS A O 1
ATOM 2214 N N . ARG A 1 275 ? 61.222 -40.196 13.063 1.00 80.31 275 ARG A N 1
ATOM 2215 C CA . ARG A 1 275 ? 62.601 -39.712 13.234 1.00 80.31 275 ARG A CA 1
ATOM 2216 C C . ARG A 1 275 ? 63.614 -40.851 13.210 1.00 80.31 275 ARG A C 1
ATOM 2218 O O . ARG A 1 275 ? 64.663 -40.688 12.599 1.00 80.31 275 ARG A O 1
ATOM 2225 N N . GLU A 1 276 ? 63.297 -41.990 13.820 1.00 79.19 276 GLU A N 1
ATOM 2226 C CA . GLU A 1 276 ? 64.147 -43.184 13.747 1.00 79.19 276 GLU A CA 1
ATOM 2227 C C . GLU A 1 276 ? 64.225 -43.770 12.333 1.00 79.19 276 GLU A C 1
ATOM 2229 O O . GLU A 1 276 ? 65.293 -44.190 11.892 1.00 79.19 276 GLU A O 1
ATOM 2234 N N . ASP A 1 277 ? 63.120 -43.778 11.588 1.00 82.19 277 ASP A N 1
ATOM 2235 C CA . ASP A 1 277 ? 63.123 -44.243 10.198 1.00 82.19 277 ASP A CA 1
ATOM 2236 C C . ASP A 1 277 ? 63.903 -43.301 9.274 1.00 82.19 277 ASP A C 1
ATOM 2238 O O . ASP A 1 277 ? 64.551 -43.758 8.329 1.00 82.19 277 ASP A O 1
ATOM 2242 N N . GLN A 1 278 ? 63.877 -41.993 9.545 1.00 77.75 278 GLN A N 1
ATOM 2243 C CA . GLN A 1 278 ? 64.703 -41.013 8.837 1.00 77.75 278 GLN A CA 1
ATOM 2244 C C . GLN A 1 278 ? 66.186 -41.202 9.157 1.00 77.75 278 GLN A C 1
ATOM 2246 O O . GLN A 1 278 ? 66.981 -41.347 8.234 1.00 77.75 278 GLN A O 1
ATOM 2251 N N . SER A 1 279 ? 66.554 -41.332 10.434 1.00 73.88 279 SER A N 1
ATOM 2252 C CA . SER A 1 279 ? 67.953 -41.544 10.814 1.00 73.88 279 SER A CA 1
ATOM 2253 C C . SER A 1 279 ? 68.507 -42.875 10.297 1.00 73.88 279 SER A C 1
ATOM 2255 O O . SER A 1 279 ? 69.650 -42.924 9.852 1.00 73.88 279 SER A O 1
ATOM 2257 N N . LYS A 1 280 ? 67.698 -43.943 10.245 1.00 71.81 280 LYS A N 1
ATOM 2258 C CA . LYS A 1 280 ? 68.081 -45.217 9.607 1.00 71.81 280 LYS A CA 1
ATOM 2259 C C . LYS A 1 280 ? 68.272 -45.091 8.093 1.00 71.81 280 LYS A C 1
ATOM 2261 O O . LYS A 1 280 ? 69.150 -45.760 7.553 1.00 71.81 280 LYS A O 1
ATOM 2266 N N . ARG A 1 281 ? 67.484 -44.259 7.399 1.00 64.94 281 ARG A N 1
ATOM 2267 C CA . ARG A 1 281 ? 67.665 -43.977 5.958 1.00 64.94 281 ARG A CA 1
ATOM 2268 C C . ARG A 1 281 ? 68.926 -43.160 5.698 1.00 64.94 281 ARG A C 1
ATOM 2270 O O . ARG A 1 281 ? 69.677 -43.497 4.787 1.00 64.94 281 ARG A O 1
ATOM 2277 N N . ASP A 1 282 ? 69.186 -42.160 6.530 1.00 65.19 282 ASP A N 1
ATOM 2278 C CA . ASP A 1 282 ? 70.356 -41.294 6.400 1.00 65.19 282 ASP A CA 1
ATOM 2279 C C . ASP A 1 282 ? 71.658 -42.066 6.677 1.00 65.19 282 ASP A C 1
ATOM 2281 O O . ASP A 1 282 ? 72.635 -41.916 5.945 1.00 65.19 282 ASP A O 1
ATOM 2285 N N . ASN A 1 283 ? 71.643 -42.995 7.641 1.00 60.81 283 ASN A N 1
ATOM 2286 C CA . ASN A 1 283 ? 72.790 -43.859 7.943 1.00 60.81 283 ASN A CA 1
ATOM 2287 C C . ASN A 1 283 ? 73.036 -44.934 6.861 1.00 60.81 283 ASN A C 1
ATOM 2289 O O . ASN A 1 283 ? 74.162 -45.382 6.666 1.00 60.81 283 ASN A O 1
ATOM 2293 N N . LYS A 1 284 ? 71.996 -45.334 6.113 1.00 58.50 284 LYS A N 1
ATOM 2294 C CA . LYS A 1 284 ? 72.120 -46.277 4.984 1.00 58.50 284 LYS A CA 1
ATOM 2295 C C . LYS A 1 284 ? 72.748 -45.630 3.744 1.00 58.50 284 LYS A C 1
ATOM 2297 O O . LYS A 1 284 ? 73.390 -46.324 2.964 1.00 58.50 284 LYS A O 1
ATOM 2302 N N . ASN A 1 285 ? 72.601 -44.314 3.589 1.00 56.16 285 ASN A N 1
ATOM 2303 C CA . ASN A 1 285 ? 73.187 -43.543 2.489 1.00 56.16 285 ASN A CA 1
ATOM 2304 C C . ASN A 1 285 ? 74.647 -43.115 2.733 1.00 56.16 285 ASN A C 1
ATOM 2306 O O . ASN A 1 285 ? 75.296 -42.666 1.794 1.00 56.16 285 ASN A O 1
ATOM 2310 N N . GLN A 1 286 ? 75.181 -43.265 3.952 1.00 56.75 286 GLN A N 1
ATOM 2311 C CA . GLN A 1 286 ? 76.586 -42.960 4.276 1.00 56.75 286 GLN A CA 1
ATOM 2312 C C . GLN A 1 286 ? 77.524 -44.182 4.225 1.00 56.75 286 GLN A C 1
ATOM 2314 O O . GLN A 1 286 ? 78.734 -44.021 4.342 1.00 56.75 286 GLN A O 1
ATOM 2319 N N . GLY A 1 287 ? 76.994 -45.394 4.023 1.00 54.69 287 GLY A N 1
ATOM 2320 C CA . GLY A 1 287 ? 77.766 -46.645 3.999 1.00 54.69 287 GLY A CA 1
ATOM 2321 C C . GLY A 1 287 ? 78.102 -47.200 2.610 1.00 54.69 287 GLY A C 1
ATOM 2322 O O . GLY A 1 287 ? 78.419 -48.380 2.517 1.00 54.69 287 GLY A O 1
ATOM 2323 N N . ASN A 1 288 ? 77.988 -46.405 1.540 1.00 53.44 288 ASN A N 1
ATOM 2324 C CA . ASN A 1 288 ? 78.218 -46.861 0.162 1.00 53.44 288 ASN A CA 1
ATOM 2325 C C . ASN A 1 288 ? 79.201 -45.944 -0.601 1.00 53.44 288 ASN A C 1
ATOM 2327 O O . ASN A 1 288 ? 78.926 -45.540 -1.732 1.00 53.44 288 ASN A O 1
ATOM 2331 N N . CYS A 1 289 ? 80.316 -45.600 0.054 1.00 46.94 289 CYS A N 1
ATOM 2332 C CA . CYS A 1 289 ? 81.541 -45.107 -0.586 1.00 46.94 289 CYS A CA 1
ATOM 2333 C C . CYS A 1 289 ? 82.555 -46.247 -0.686 1.00 46.94 289 CYS A C 1
ATOM 2335 O O . CYS A 1 289 ? 82.710 -46.964 0.329 1.00 46.94 289 CYS A O 1
#

Secondary structure (DSSP, 8-state):
----------------PPPPPPPPB-SSS-HHHHHHHHHHHHHHHT--HHHHHHHHHHHB-GGGGGHHHHS-TTTTT-HHHHHHHHHHHHS-GGGHHHHHHHHHH--PPTT--HHHHHHHHHHHHHHH-TTS-HHHHHHHHHHHHHHT-S-HHHHHHHHHT--SSHHHHHHHHHHHHHHH--TTS---------------------------HHHHHHHHHHHHHHHHHTS--TT--PPP---TT------TT---B-TTT--BT--GGG-HHHHHHHHHHHHHHSS--

Nearest PDB structures (foldseek):
  7y5e-assembly1_gL  TM=2.335E-01  e=6.559E+00  Porphyridium purpureum
  3f4m-assembly1_A  TM=1.897E-01  e=8.984E+00  Homo sapiens

Sequence (289 aa):
MYFYGDRYLNEAPQSKRRMEKAPKFDGKCDLSDFIVQFEQVAEWNGWTDSEKATQILLSLDGPAKQMLSELTADKMGNYSCIKQVLTNRFNPVERETAYRCEFKSRRRQKGESLQDYGNCLRKLALKGYPNTPYSGVEAHVIDQFIQGISNPKLREHVQFKHPETLDKAVAVALEYESFVGPSDVVRKPQDDISETICPVKQLVNKSSDIMTTEKVAEICRNVIRQELAKFDLGSYRAPRSPDMRNIPFNRPGRRIICYYCKEEGHVEPMCPVKREDQSKRDNKNQGNC

Solvent-accessible surface area (backbone atoms only — not comparable to full-atom values): 17969 Å² total; per-residue (Å²): 132,86,86,86,74,86,81,72,79,76,75,68,79,74,73,80,72,81,71,71,79,72,62,77,41,47,69,81,66,60,64,67,64,49,50,54,55,39,50,53,45,33,60,76,58,66,54,49,60,56,51,45,16,49,48,54,61,71,19,38,30,74,74,40,41,61,52,64,79,74,52,52,78,82,43,54,57,34,36,68,54,46,53,51,53,52,38,54,71,78,58,38,75,85,43,22,65,55,29,41,52,51,41,75,67,47,51,66,53,88,86,56,51,66,64,58,44,50,52,52,38,48,56,29,36,54,55,32,39,75,90,49,58,68,70,61,44,46,52,53,36,39,55,42,53,46,71,20,44,84,52,65,69,59,27,50,57,34,58,77,64,63,55,90,43,54,69,52,36,42,51,50,44,49,54,50,32,72,74,75,43,68,86,76,60,85,72,73,89,73,88,80,80,87,85,85,91,80,94,77,80,85,84,79,82,84,90,80,81,81,78,48,73,68,54,51,54,49,51,52,52,50,52,52,52,53,58,54,69,70,52,86,63,88,79,70,75,74,76,78,74,78,74,83,88,73,70,82,90,75,65,92,90,65,89,44,57,12,82,72,85,64,45,74,81,42,48,52,97,71,35,65,69,59,52,52,56,47,52,54,52,57,57,61,70,69,72,78,124

InterPro domains:
  IPR001878 Zinc finger, CCHC-type [PS50158] (258-272)
  IPR036875 Zinc finger, CCHC-type superfamily [SSF57756] (243-279)

Radius of gyration: 38.58 Å; Cα contacts (8 Å, |Δi|>4): 201; chains: 1; bounding box: 142×86×73 Å

pLDDT: mean 77.7, std 20.15, range [29.25, 98.44]

Mean predicted aligned error: 19.7 Å

Organism: Pinctada imbricata (NCBI:txid66713)